Protein AF-A0A2I3HTT7-F1 (afdb_monomer_lite)

Organism: Nomascus leucogenys (NCBI:txid61853)

pLDDT: mean 86.87, std 15.3, range [37.66, 98.56]

Structure (mmCIF, N/CA/C/O backbone):
data_AF-A0A2I3HTT7-F1
#
_entry.id   AF-A0A2I3HTT7-F1
#
loop_
_atom_site.group_PDB
_atom_site.id
_atom_site.type_symbol
_atom_site.label_atom_id
_atom_site.label_alt_id
_atom_site.label_comp_id
_atom_site.label_asym_id
_atom_site.label_entity_id
_atom_site.label_seq_id
_atom_site.pdbx_PDB_ins_code
_atom_site.Cartn_x
_atom_site.Cartn_y
_atom_site.Cartn_z
_atom_site.occupancy
_atom_site.B_iso_or_equiv
_atom_site.auth_seq_id
_atom_site.auth_comp_id
_atom_site.auth_asym_id
_atom_site.auth_atom_id
_atom_site.pdbx_PDB_model_num
ATOM 1 N N . ALA A 1 1 ? -9.198 15.579 10.412 1.00 39.19 1 ALA A N 1
ATOM 2 C CA . ALA A 1 1 ? -8.870 15.694 8.980 1.00 39.19 1 ALA A CA 1
ATOM 3 C C . ALA A 1 1 ? -7.435 15.219 8.801 1.00 39.19 1 ALA A C 1
ATOM 5 O O . ALA A 1 1 ? -6.529 15.889 9.277 1.00 39.19 1 ALA A O 1
ATOM 6 N N . CYS A 1 2 ? -7.231 14.025 8.244 1.00 39.75 2 CYS A N 1
ATOM 7 C CA . CYS A 1 2 ? -5.893 13.545 7.907 1.00 39.75 2 CYS A CA 1
ATOM 8 C C . CYS A 1 2 ? -5.486 14.212 6.594 1.00 39.75 2 CYS A C 1
ATOM 10 O O . CYS A 1 2 ? -6.035 13.888 5.544 1.00 39.75 2 CYS A O 1
ATOM 12 N N . ALA A 1 3 ? -4.586 15.188 6.672 1.00 41.56 3 ALA A N 1
ATOM 13 C CA . ALA A 1 3 ? -3.911 15.701 5.491 1.00 41.56 3 ALA A CA 1
ATOM 14 C C . ALA A 1 3 ? -3.061 14.566 4.887 1.00 41.56 3 ALA A C 1
ATOM 16 O O . ALA A 1 3 ? -2.396 13.856 5.648 1.00 41.56 3 ALA A O 1
ATOM 17 N N . PRO A 1 4 ? -3.073 14.357 3.560 1.00 52.47 4 PRO A N 1
ATOM 18 C CA . PRO A 1 4 ? -2.140 13.429 2.943 1.00 52.47 4 PRO A CA 1
ATOM 19 C C . PRO A 1 4 ? -0.719 13.984 3.122 1.00 52.47 4 PRO A C 1
ATOM 21 O O . PRO A 1 4 ? -0.528 15.200 3.006 1.00 52.47 4 PRO A O 1
ATOM 24 N N . PRO A 1 5 ? 0.289 13.144 3.416 1.00 54.69 5 PRO A N 1
ATOM 25 C CA . PRO A 1 5 ? 1.662 13.608 3.421 1.00 54.69 5 PRO A CA 1
ATOM 26 C C . PRO A 1 5 ? 2.001 14.100 2.013 1.00 54.69 5 PRO A C 1
ATOM 28 O O . PRO A 1 5 ? 1.880 13.371 1.027 1.00 54.69 5 PRO A O 1
ATOM 31 N N . SER A 1 6 ? 2.357 15.382 1.964 1.00 53.88 6 SER A N 1
ATOM 32 C CA . SER A 1 6 ? 2.845 16.107 0.799 1.00 53.88 6 SER A CA 1
ATOM 33 C C . SER A 1 6 ? 3.855 15.270 0.017 1.00 53.88 6 SER A C 1
ATOM 35 O O . SER A 1 6 ? 4.690 14.582 0.608 1.00 53.88 6 SER A O 1
ATOM 37 N N . ALA A 1 7 ? 3.746 15.329 -1.309 1.00 55.09 7 ALA A N 1
ATOM 38 C CA . ALA A 1 7 ? 4.567 14.619 -2.273 1.00 55.09 7 ALA A CA 1
ATOM 39 C C . ALA A 1 7 ? 6.066 14.760 -1.961 1.00 55.09 7 ALA A C 1
ATOM 41 O O . ALA A 1 7 ? 6.713 15.730 -2.344 1.00 55.09 7 ALA A O 1
ATOM 42 N N . ALA A 1 8 ? 6.634 13.755 -1.296 1.00 51.03 8 ALA A N 1
ATOM 43 C CA . ALA A 1 8 ? 8.069 13.536 -1.285 1.00 51.03 8 ALA A CA 1
ATOM 44 C C . ALA A 1 8 ? 8.449 12.874 -2.615 1.00 51.03 8 ALA A C 1
ATOM 46 O O . ALA A 1 8 ? 8.718 11.675 -2.679 1.00 51.03 8 ALA A O 1
ATOM 47 N N . SER A 1 9 ? 8.402 13.654 -3.693 1.00 58.44 9 SER A N 1
ATOM 48 C CA . SER A 1 9 ? 9.232 13.379 -4.859 1.00 58.44 9 SER A CA 1
ATOM 49 C C . SER A 1 9 ? 10.659 13.642 -4.394 1.00 58.44 9 SER A C 1
ATOM 51 O O . SER A 1 9 ? 11.018 14.789 -4.123 1.00 58.44 9 SER A O 1
ATOM 53 N N . GLY A 1 10 ? 11.433 12.580 -4.168 1.00 59.03 10 GLY A N 1
ATOM 54 C CA . GLY A 1 10 ? 12.839 12.715 -3.795 1.00 59.03 10 GLY A CA 1
ATOM 55 C C . GLY A 1 10 ? 13.585 13.586 -4.816 1.00 59.03 10 GLY A C 1
ATOM 56 O O . GLY A 1 10 ? 13.163 13.658 -5.975 1.00 59.03 10 GLY A O 1
ATOM 57 N N . PRO A 1 11 ? 14.664 14.279 -4.412 1.00 61.94 11 PRO A N 1
ATOM 58 C CA . PRO A 1 11 ? 15.472 15.045 -5.351 1.00 61.94 11 PRO A CA 1
ATOM 59 C C . PRO A 1 11 ? 15.922 14.137 -6.500 1.00 61.94 11 PRO A C 1
ATOM 61 O O . PRO A 1 11 ? 16.314 12.990 -6.269 1.00 61.94 11 PRO A O 1
ATOM 64 N N . LEU A 1 12 ? 15.833 14.651 -7.731 1.00 60.91 12 LEU A N 1
ATOM 65 C CA . LEU A 1 12 ? 16.323 13.950 -8.915 1.00 60.91 12 LEU A CA 1
ATOM 66 C C . LEU A 1 12 ? 17.780 13.530 -8.662 1.00 60.91 12 LEU A C 1
ATOM 68 O O . LEU A 1 12 ? 18.578 14.379 -8.247 1.00 60.91 12 LEU A O 1
ATOM 72 N N . PRO A 1 13 ? 18.139 12.251 -8.870 1.00 70.31 13 PRO A N 1
ATOM 73 C CA . PRO A 1 13 ? 19.521 11.828 -8.751 1.00 70.31 13 PRO A CA 1
ATOM 74 C C . PRO A 1 13 ? 20.377 12.649 -9.717 1.00 70.31 13 PRO A C 1
ATOM 76 O O . PRO A 1 13 ? 19.972 12.948 -10.840 1.00 70.31 13 PRO A O 1
ATOM 79 N N . PHE A 1 14 ? 21.558 13.050 -9.254 1.00 79.94 14 PHE A N 1
ATOM 80 C CA . PHE A 1 14 ? 22.507 13.806 -10.061 1.00 79.94 14 PHE A CA 1
ATOM 81 C C . PHE A 1 14 ? 22.873 13.006 -11.322 1.00 79.94 14 PHE A C 1
ATOM 83 O O . PHE A 1 14 ? 23.383 11.889 -11.218 1.00 79.94 14 PHE A O 1
ATOM 90 N N . PHE A 1 15 ? 22.604 13.575 -12.500 1.00 90.00 15 PHE A N 1
ATOM 91 C CA . PHE A 1 15 ? 22.903 12.963 -13.794 1.00 90.00 15 PHE A CA 1
ATOM 92 C C . PHE A 1 15 ? 24.091 13.653 -14.460 1.00 90.00 15 PHE A C 1
ATOM 94 O O . PHE A 1 15 ? 24.132 14.879 -14.579 1.00 90.00 15 PHE A O 1
ATOM 101 N N . GLN A 1 16 ? 25.030 12.848 -14.949 1.00 93.56 16 GLN A N 1
ATOM 102 C CA . GLN A 1 16 ? 26.173 13.308 -15.720 1.00 93.56 16 GLN A CA 1
ATOM 103 C C . GLN A 1 16 ? 26.503 12.279 -16.799 1.00 93.56 16 GLN A C 1
ATOM 105 O O . GLN A 1 16 ? 26.595 11.086 -16.510 1.00 93.56 16 GLN A O 1
ATOM 110 N N . PHE A 1 17 ? 26.717 12.755 -18.027 1.00 94.44 17 PHE A N 1
ATOM 111 C CA . PHE A 1 17 ? 27.116 11.902 -19.142 1.00 94.44 17 PHE A CA 1
ATOM 112 C C . PHE A 1 17 ? 28.472 11.242 -18.883 1.00 94.44 17 PHE A C 1
ATOM 114 O O . PHE A 1 17 ? 29.439 11.904 -18.489 1.00 94.44 17 PHE A O 1
ATOM 121 N N . ARG A 1 18 ? 28.555 9.938 -19.148 1.00 92.38 18 ARG A N 1
ATOM 122 C CA . ARG A 1 18 ? 29.792 9.161 -19.006 1.00 92.38 18 ARG A CA 1
ATOM 123 C C . ARG A 1 18 ? 30.766 9.413 -20.168 1.00 92.38 18 ARG A C 1
ATOM 125 O O . ARG A 1 18 ? 30.336 9.652 -21.297 1.00 92.38 18 ARG A O 1
ATOM 132 N N . PRO A 1 19 ? 32.088 9.320 -19.956 1.00 90.56 19 PRO A N 1
ATOM 133 C CA . PRO A 1 19 ? 33.033 9.315 -21.069 1.00 90.56 19 PRO A CA 1
ATOM 134 C C . PRO A 1 19 ? 32.834 8.074 -21.956 1.00 90.56 19 PRO A C 1
ATOM 136 O O . PRO A 1 19 ? 32.536 6.989 -21.460 1.00 90.56 19 PRO A O 1
ATOM 139 N N . ARG A 1 20 ? 33.010 8.239 -23.272 1.00 92.25 20 ARG A N 1
ATOM 140 C CA . ARG A 1 20 ? 32.926 7.164 -24.273 1.00 92.25 20 ARG A CA 1
ATOM 141 C C . ARG A 1 20 ? 34.307 6.549 -24.475 1.00 92.25 20 ARG A C 1
ATOM 143 O O . ARG A 1 20 ? 35.204 7.216 -24.989 1.00 92.25 20 ARG A O 1
ATOM 150 N N . LEU A 1 21 ? 34.502 5.321 -23.996 1.00 86.00 21 LEU A N 1
ATOM 151 C CA . LEU A 1 21 ? 35.813 4.653 -23.976 1.00 86.00 21 LEU A CA 1
ATOM 152 C C . LEU A 1 21 ? 35.822 3.313 -24.717 1.00 86.00 21 LEU A C 1
ATOM 154 O O . LEU A 1 21 ? 36.894 2.805 -25.031 1.00 86.00 21 LEU A O 1
ATOM 158 N N . GLU A 1 22 ? 34.651 2.738 -24.981 1.00 86.88 22 GLU A N 1
ATOM 159 C CA . GLU A 1 22 ? 34.526 1.403 -25.563 1.00 86.88 22 GLU A CA 1
ATOM 160 C C . GLU A 1 22 ? 34.743 1.457 -27.079 1.00 86.88 22 GLU A C 1
ATOM 162 O O . GLU A 1 22 ? 34.211 2.336 -27.751 1.00 86.88 22 GLU A O 1
ATOM 167 N N . SER A 1 23 ? 35.529 0.539 -27.641 1.00 84.00 23 SER A N 1
ATOM 168 C CA . SER A 1 23 ? 35.721 0.471 -29.094 1.00 84.00 23 SER A CA 1
ATOM 169 C C . SER A 1 23 ? 34.505 -0.139 -29.785 1.00 84.00 23 SER A C 1
ATOM 171 O O . SER A 1 23 ? 33.782 -0.951 -29.206 1.00 84.00 23 SER A O 1
ATOM 173 N N . VAL A 1 24 ? 34.310 0.198 -31.055 1.00 86.31 24 VAL A N 1
ATOM 174 C CA . VAL A 1 24 ? 33.175 -0.299 -31.834 1.00 86.31 24 VAL A CA 1
ATOM 175 C C . VAL A 1 24 ? 33.429 -1.728 -32.325 1.00 86.31 24 VAL A C 1
ATOM 177 O O . VAL A 1 24 ? 34.402 -1.990 -33.031 1.00 86.31 24 VAL A O 1
ATOM 180 N N . ASP A 1 25 ? 32.521 -2.659 -32.019 1.00 85.62 25 ASP A N 1
ATOM 181 C CA . ASP A 1 25 ? 32.511 -3.983 -32.655 1.00 85.62 25 ASP A CA 1
ATOM 182 C C . ASP A 1 25 ? 31.791 -3.917 -34.010 1.00 85.62 25 ASP A C 1
ATOM 184 O O . ASP A 1 25 ? 30.588 -4.171 -34.141 1.00 85.62 25 ASP A O 1
ATOM 188 N N . TRP A 1 26 ? 32.555 -3.562 -35.041 1.00 85.38 26 TRP A N 1
ATOM 189 C CA . TRP A 1 26 ? 32.066 -3.435 -36.414 1.00 85.38 26 TRP A CA 1
ATOM 190 C C . TRP A 1 26 ? 31.501 -4.733 -36.991 1.00 85.38 26 TRP A C 1
ATOM 192 O O . TRP A 1 26 ? 30.602 -4.685 -37.830 1.00 85.38 26 TRP A O 1
ATOM 202 N N . ARG A 1 27 ? 32.006 -5.895 -36.561 1.00 87.06 27 ARG A N 1
ATOM 203 C CA . ARG A 1 27 ? 31.523 -7.195 -37.042 1.00 87.06 27 ARG A CA 1
ATOM 204 C C . ARG A 1 27 ? 30.143 -7.495 -36.474 1.00 87.06 27 ARG A C 1
ATOM 206 O O . ARG A 1 27 ? 29.280 -7.995 -37.189 1.00 87.06 27 ARG A O 1
ATOM 213 N N . ARG A 1 28 ? 29.941 -7.207 -35.190 1.00 89.38 28 ARG A N 1
ATOM 214 C CA . ARG A 1 28 ? 28.642 -7.389 -34.547 1.00 89.38 28 ARG A CA 1
ATOM 215 C C . ARG A 1 28 ? 27.611 -6.413 -35.099 1.00 89.38 28 ARG A C 1
ATOM 217 O O . ARG A 1 28 ? 26.504 -6.838 -35.400 1.00 89.38 28 ARG A O 1
ATOM 224 N N . LEU A 1 29 ? 27.978 -5.143 -35.283 1.00 88.81 29 LEU A N 1
ATOM 225 C CA . LEU A 1 29 ? 27.072 -4.145 -35.858 1.00 88.81 29 LEU A CA 1
ATOM 226 C C . LEU A 1 29 ? 26.692 -4.460 -37.308 1.00 88.81 29 LEU A C 1
ATOM 228 O O . LEU A 1 29 ? 25.529 -4.310 -37.666 1.00 88.81 29 LEU A O 1
ATOM 232 N N . SER A 1 30 ? 27.633 -4.928 -38.134 1.00 88.75 30 SER A N 1
ATOM 233 C CA . SER A 1 30 ? 27.346 -5.254 -39.539 1.00 88.75 30 SER A CA 1
ATOM 234 C C . SER A 1 30 ? 26.470 -6.494 -39.721 1.00 88.75 30 SER A C 1
ATOM 236 O O . SER A 1 30 ? 25.829 -6.636 -40.758 1.00 88.75 30 SER A O 1
ATOM 238 N N . ALA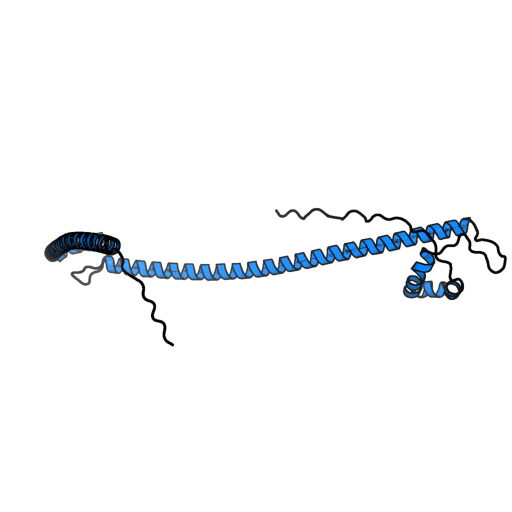 A 1 31 ? 26.415 -7.381 -38.724 1.00 93.25 31 ALA A N 1
ATOM 239 C CA . ALA A 1 31 ? 25.540 -8.550 -38.735 1.00 93.25 31 ALA A CA 1
ATOM 240 C C . ALA A 1 31 ? 24.066 -8.215 -38.436 1.00 93.25 31 ALA A C 1
ATOM 242 O O . ALA A 1 31 ? 23.202 -9.074 -38.614 1.00 93.25 31 ALA A O 1
ATOM 243 N N . ILE A 1 32 ? 23.771 -6.999 -37.964 1.00 94.25 32 ILE A N 1
ATOM 244 C CA . ILE A 1 32 ? 22.413 -6.576 -37.614 1.00 94.25 32 ILE A CA 1
ATOM 245 C C . ILE A 1 32 ? 21.684 -6.114 -38.878 1.00 94.25 32 ILE A C 1
ATOM 247 O O . ILE A 1 32 ? 22.050 -5.119 -39.500 1.00 94.25 32 ILE A O 1
ATOM 251 N N . ASP A 1 33 ? 20.605 -6.813 -39.216 1.00 95.12 33 ASP A N 1
ATOM 252 C CA . ASP A 1 33 ? 19.666 -6.406 -40.261 1.00 95.12 33 ASP A CA 1
ATOM 253 C C . ASP A 1 33 ? 18.658 -5.395 -39.688 1.00 95.12 33 ASP A C 1
ATOM 255 O O . ASP A 1 33 ? 17.722 -5.756 -38.970 1.00 95.12 33 ASP A O 1
ATOM 259 N N . VAL A 1 34 ? 18.875 -4.110 -39.979 1.00 95.50 34 VAL A N 1
ATOM 260 C CA . VAL A 1 34 ? 18.077 -3.001 -39.431 1.00 95.50 34 VAL A CA 1
ATOM 261 C C . VAL A 1 34 ? 16.638 -3.013 -39.957 1.00 95.50 34 VAL A C 1
ATOM 263 O O . VAL A 1 34 ? 15.718 -2.705 -39.198 1.00 95.50 34 VAL A O 1
ATOM 266 N N . ASP A 1 35 ? 16.420 -3.413 -41.212 1.00 97.00 35 ASP A N 1
ATOM 267 C CA . ASP A 1 35 ? 15.082 -3.480 -41.809 1.00 97.00 35 ASP A CA 1
ATOM 268 C C . ASP A 1 35 ? 14.257 -4.585 -41.152 1.00 97.00 35 ASP A C 1
ATOM 270 O O . ASP A 1 35 ? 13.084 -4.390 -40.818 1.00 97.00 35 ASP A O 1
ATOM 274 N N . LYS A 1 36 ? 14.889 -5.730 -40.876 1.00 96.44 36 LYS A N 1
ATOM 275 C CA . LYS A 1 36 ? 14.263 -6.807 -40.109 1.00 96.44 36 LYS A CA 1
ATOM 276 C C . LYS A 1 36 ? 13.956 -6.379 -38.675 1.00 96.44 36 LYS A C 1
ATOM 278 O O . LYS A 1 36 ? 12.856 -6.656 -38.198 1.00 96.44 36 LYS A O 1
ATOM 283 N N . VAL A 1 37 ? 14.885 -5.700 -37.994 1.00 96.81 37 VAL A N 1
ATOM 284 C CA . VAL A 1 37 ? 14.663 -5.195 -36.625 1.00 96.81 37 VAL A CA 1
ATOM 285 C C . VAL A 1 37 ? 13.481 -4.227 -36.589 1.00 96.81 37 VAL A C 1
ATOM 287 O O . VAL A 1 37 ? 12.624 -4.349 -35.714 1.00 96.81 37 VAL A O 1
ATOM 290 N N . ALA A 1 38 ? 13.392 -3.309 -37.553 1.00 96.25 38 ALA A N 1
ATOM 291 C CA . ALA A 1 38 ? 12.287 -2.362 -37.654 1.00 96.25 38 ALA A CA 1
ATOM 292 C C . ALA A 1 38 ? 10.957 -3.056 -37.990 1.00 96.25 38 ALA A C 1
ATOM 294 O O . ALA A 1 38 ? 9.950 -2.807 -37.329 1.00 96.25 38 ALA A O 1
ATOM 295 N N . GLY A 1 39 ? 10.950 -3.953 -38.981 1.00 97.06 39 GLY A N 1
ATOM 296 C CA . GLY A 1 39 ? 9.746 -4.655 -39.430 1.00 97.06 39 GLY A CA 1
ATOM 297 C C . GLY A 1 39 ? 9.175 -5.626 -38.393 1.00 97.06 39 GLY A C 1
ATOM 298 O O . GLY A 1 39 ? 7.959 -5.776 -38.300 1.00 97.06 39 GLY A O 1
ATOM 299 N N . ALA A 1 40 ? 10.038 -6.260 -37.595 1.00 96.19 40 ALA A N 1
ATOM 300 C CA . ALA A 1 40 ? 9.641 -7.183 -36.532 1.00 96.19 40 ALA A CA 1
ATOM 301 C C . ALA A 1 40 ? 9.494 -6.517 -35.154 1.00 96.19 40 ALA A C 1
ATOM 303 O O . ALA A 1 40 ? 9.041 -7.175 -34.219 1.00 96.19 40 ALA A O 1
ATOM 304 N N . VAL A 1 41 ? 9.880 -5.242 -35.016 1.00 95.50 41 VAL A N 1
ATOM 305 C CA . VAL A 1 41 ? 9.996 -4.544 -33.723 1.00 95.50 41 VAL A CA 1
ATOM 306 C C . VAL A 1 41 ? 10.819 -5.383 -32.737 1.00 95.50 41 VAL A C 1
ATOM 308 O O . VAL A 1 41 ? 10.402 -5.674 -31.616 1.00 95.50 41 VAL A O 1
ATOM 311 N N . ASP A 1 42 ? 11.992 -5.833 -33.184 1.00 95.88 42 ASP A N 1
ATOM 312 C CA . ASP A 1 42 ? 12.857 -6.721 -32.406 1.00 95.88 42 ASP A CA 1
ATOM 313 C C . ASP A 1 42 ? 13.591 -5.948 -31.301 1.00 95.88 42 ASP A C 1
ATOM 315 O O . ASP A 1 42 ? 14.744 -5.524 -31.426 1.00 95.88 42 ASP A O 1
ATOM 319 N N . VAL A 1 43 ? 12.878 -5.748 -30.194 1.00 95.44 43 VAL A N 1
ATOM 320 C CA . VAL A 1 43 ? 13.381 -5.042 -29.014 1.00 95.44 43 VAL A CA 1
ATOM 321 C C . VAL A 1 43 ? 14.554 -5.783 -28.373 1.00 95.44 43 VAL A C 1
ATOM 323 O O . VAL A 1 43 ? 15.418 -5.128 -27.797 1.00 95.44 43 VAL A O 1
ATOM 326 N N . LEU A 1 44 ? 14.630 -7.112 -28.493 1.00 96.56 44 LEU A N 1
ATOM 327 C CA . LEU A 1 44 ? 15.724 -7.891 -27.907 1.00 96.56 44 LEU A CA 1
ATOM 328 C C . LEU A 1 44 ? 17.047 -7.548 -28.588 1.00 96.56 44 LEU A C 1
ATOM 330 O O . LEU A 1 44 ? 17.999 -7.170 -27.905 1.00 96.56 44 LEU A O 1
ATOM 334 N N . THR A 1 45 ? 17.079 -7.551 -29.924 1.00 95.69 45 THR A N 1
ATOM 335 C CA . THR A 1 45 ? 18.268 -7.126 -30.677 1.00 95.69 45 THR A CA 1
ATOM 336 C C . THR A 1 45 ? 18.668 -5.688 -30.323 1.00 95.69 45 THR A C 1
ATOM 338 O O . THR A 1 45 ? 19.856 -5.396 -30.167 1.00 95.69 45 THR A O 1
ATOM 341 N N . LEU A 1 46 ? 17.708 -4.775 -30.130 1.00 94.38 46 LEU A N 1
ATOM 342 C CA . LEU A 1 46 ? 18.012 -3.410 -29.680 1.00 94.38 46 LEU A CA 1
ATOM 343 C C . LEU A 1 46 ? 18.611 -3.386 -28.265 1.00 94.38 46 LEU A C 1
ATOM 345 O O . LEU A 1 46 ? 19.635 -2.740 -28.052 1.00 94.38 46 LEU A O 1
ATOM 349 N N . GLN A 1 47 ? 18.021 -4.108 -27.310 1.00 94.19 47 GLN A N 1
ATOM 350 C CA . GLN A 1 47 ? 18.488 -4.179 -25.921 1.00 94.19 47 GLN A CA 1
ATOM 351 C C . GLN A 1 47 ? 19.885 -4.788 -25.798 1.00 94.19 47 GLN A C 1
ATOM 353 O O . GLN A 1 47 ? 20.706 -4.295 -25.030 1.00 94.19 47 GLN A O 1
ATOM 358 N N . GLU A 1 48 ? 20.191 -5.822 -26.575 1.00 94.38 48 GLU A N 1
ATOM 359 C CA . GLU A 1 48 ? 21.506 -6.460 -26.554 1.00 94.38 48 GLU A CA 1
ATOM 360 C C . GLU A 1 48 ? 22.623 -5.528 -27.042 1.00 94.38 48 GLU A C 1
ATOM 362 O O . GLU A 1 48 ? 23.780 -5.686 -26.642 1.00 94.38 48 GLU A O 1
ATOM 367 N N . ASN A 1 49 ? 22.297 -4.568 -27.914 1.00 93.75 49 ASN A N 1
ATOM 368 C CA . ASN A 1 49 ? 23.266 -3.671 -28.543 1.00 93.75 49 ASN A CA 1
ATOM 369 C C . ASN A 1 49 ? 23.252 -2.243 -27.974 1.00 93.75 49 ASN A C 1
ATOM 371 O O . ASN A 1 49 ? 24.198 -1.492 -28.219 1.00 93.75 49 ASN A O 1
ATOM 375 N N . ILE A 1 50 ? 22.232 -1.864 -27.193 1.00 93.94 50 ILE A N 1
ATOM 376 C CA . ILE A 1 50 ? 22.035 -0.485 -26.721 1.00 93.94 50 ILE A CA 1
ATOM 377 C C . ILE A 1 50 ? 23.235 0.051 -25.941 1.00 93.94 50 ILE A C 1
ATOM 379 O O . ILE A 1 50 ? 23.634 1.192 -26.159 1.00 93.94 50 ILE A O 1
ATOM 383 N N . MET A 1 51 ? 23.857 -0.769 -25.090 1.00 92.44 51 MET A N 1
ATOM 384 C CA . MET A 1 51 ? 25.030 -0.372 -24.308 1.00 92.44 51 MET A CA 1
ATOM 385 C C . MET A 1 51 ? 26.218 -0.053 -25.216 1.00 92.44 51 MET A C 1
ATOM 387 O O . MET A 1 51 ? 26.769 1.043 -25.146 1.00 92.44 51 MET A O 1
ATOM 391 N N . ASN A 1 52 ? 26.526 -0.963 -26.141 1.00 91.00 52 ASN A N 1
ATOM 392 C CA . ASN A 1 52 ? 27.650 -0.813 -27.063 1.00 91.00 52 ASN A CA 1
ATOM 393 C C . ASN A 1 52 ? 27.467 0.405 -27.978 1.00 91.00 52 ASN A C 1
ATOM 395 O O . ASN A 1 52 ? 28.424 1.110 -28.259 1.00 91.00 52 ASN A O 1
ATOM 399 N N . ILE A 1 53 ? 26.241 0.686 -28.432 1.00 92.31 53 ILE A N 1
ATOM 400 C CA . ILE A 1 53 ? 25.956 1.856 -29.279 1.00 92.31 53 ILE A CA 1
ATOM 401 C C . ILE A 1 53 ? 26.039 3.151 -28.463 1.00 92.31 53 ILE A C 1
ATOM 403 O O . ILE A 1 53 ? 26.598 4.147 -28.922 1.00 92.31 53 ILE A O 1
ATOM 407 N N . THR A 1 54 ? 25.491 3.145 -27.247 1.00 94.88 54 THR A N 1
ATOM 408 C CA . THR A 1 54 ? 25.406 4.339 -26.397 1.00 94.88 54 THR A CA 1
ATOM 409 C C . THR A 1 54 ? 26.776 4.780 -25.907 1.00 94.88 54 THR A C 1
ATOM 411 O O . THR A 1 54 ? 27.018 5.985 -25.856 1.00 94.88 54 THR A O 1
ATOM 414 N N . PHE A 1 55 ? 27.660 3.837 -25.559 1.00 94.25 55 PHE A N 1
ATOM 415 C CA . PHE A 1 55 ? 28.925 4.109 -24.869 1.00 94.25 55 PHE A CA 1
ATOM 416 C C . PHE A 1 55 ? 30.192 3.941 -25.728 1.00 94.25 55 PHE A C 1
ATOM 418 O O . PHE A 1 55 ? 31.296 4.183 -25.224 1.00 94.25 55 PHE A O 1
ATOM 425 N N . CYS A 1 56 ? 30.060 3.620 -27.021 1.00 92.88 56 CYS A N 1
ATOM 426 C CA . CYS A 1 56 ? 31.217 3.503 -27.906 1.00 92.88 56 CYS A CA 1
ATOM 427 C C . CYS A 1 56 ? 31.873 4.843 -28.263 1.00 92.88 56 CYS A C 1
ATOM 429 O O . CYS A 1 56 ? 31.230 5.892 -28.364 1.00 92.88 56 CYS A O 1
ATOM 431 N N . LYS A 1 57 ? 33.183 4.767 -28.492 1.00 92.19 57 LYS A N 1
ATOM 432 C CA . LYS A 1 57 ? 34.065 5.824 -28.969 1.00 92.19 57 LYS A CA 1
ATOM 433 C C . LYS A 1 57 ? 34.144 5.766 -30.496 1.00 92.19 57 LYS A C 1
ATOM 435 O O . LYS A 1 57 ? 34.463 4.723 -31.054 1.00 92.19 57 LYS A O 1
ATOM 440 N N . LEU A 1 58 ? 33.862 6.881 -31.166 1.00 88.56 58 LEU A N 1
ATOM 441 C CA . LEU A 1 58 ? 33.793 6.969 -32.637 1.00 88.56 58 LEU A CA 1
ATOM 442 C C . LEU A 1 58 ? 34.783 7.973 -33.232 1.00 88.56 58 LEU A C 1
ATOM 444 O O . LEU A 1 58 ? 34.953 8.041 -34.444 1.00 88.56 58 LEU A O 1
ATOM 448 N N . GLU A 1 59 ? 35.427 8.773 -32.389 1.00 86.12 59 GLU A N 1
ATOM 449 C CA . GLU A 1 59 ? 36.281 9.893 -32.783 1.00 86.12 59 GLU A CA 1
ATOM 450 C C . GLU A 1 59 ? 37.562 9.446 -33.484 1.00 86.12 59 GLU A C 1
ATOM 452 O O . GLU A 1 59 ? 38.068 10.161 -34.347 1.00 86.12 59 GLU A O 1
ATOM 457 N N . ASP A 1 60 ? 38.065 8.270 -33.111 1.00 86.56 60 ASP A N 1
ATOM 458 C CA . ASP A 1 60 ? 39.323 7.718 -33.616 1.00 86.56 60 ASP A CA 1
ATOM 459 C C . ASP A 1 60 ? 39.097 6.609 -34.658 1.00 86.56 60 ASP A C 1
ATOM 461 O O . ASP A 1 60 ? 40.057 6.080 -35.224 1.00 86.56 60 ASP A O 1
ATOM 465 N N . GLU A 1 61 ? 37.836 6.255 -34.923 1.00 86.06 61 GLU A N 1
ATOM 466 C CA . GLU A 1 61 ? 37.475 5.180 -35.841 1.00 86.06 61 GLU A CA 1
ATOM 467 C C . GLU A 1 61 ? 37.671 5.616 -37.299 1.00 86.06 61 GLU A C 1
ATOM 469 O O . GLU A 1 61 ? 37.300 6.719 -37.717 1.00 86.06 61 GLU A O 1
ATOM 474 N N . LYS A 1 62 ? 38.260 4.721 -38.096 1.00 84.94 62 LYS A N 1
ATOM 475 C CA . LYS A 1 62 ? 38.561 4.958 -39.511 1.00 84.94 62 LYS A CA 1
ATOM 476 C C . LYS A 1 62 ? 37.865 3.933 -40.381 1.00 84.94 62 LYS A C 1
ATOM 478 O O . LYS A 1 62 ? 37.797 2.754 -40.043 1.00 84.94 62 LYS A O 1
ATOM 483 N N . CYS A 1 63 ? 37.412 4.378 -41.547 1.00 79.25 63 CYS A N 1
ATOM 484 C CA . CYS A 1 63 ? 36.851 3.493 -42.553 1.00 79.25 63 CYS A CA 1
ATOM 485 C C . CYS A 1 63 ? 37.891 2.431 -42.964 1.00 79.25 63 CYS A C 1
ATOM 487 O O . CYS A 1 63 ? 38.964 2.801 -43.455 1.00 79.25 63 CYS A O 1
ATOM 489 N N . PRO A 1 64 ? 37.580 1.124 -42.861 1.00 77.75 64 PRO A N 1
ATOM 490 C CA . PRO A 1 64 ? 38.509 0.062 -43.248 1.00 77.75 64 PRO A CA 1
ATOM 491 C C . PRO A 1 64 ? 38.938 0.109 -44.722 1.00 77.75 64 PRO A C 1
ATOM 493 O O . PRO A 1 64 ? 39.989 -0.421 -45.070 1.00 77.75 64 PRO A O 1
ATOM 496 N N . HIS A 1 65 ? 38.137 0.725 -45.600 1.00 79.75 65 HIS A N 1
ATOM 497 C CA . HIS A 1 65 ? 38.366 0.728 -47.049 1.00 79.75 65 HIS A CA 1
ATOM 498 C C . HIS A 1 65 ? 39.138 1.949 -47.555 1.00 79.75 65 HIS A C 1
ATOM 500 O O . HIS A 1 65 ? 39.956 1.813 -48.459 1.00 79.75 65 HIS A O 1
ATOM 506 N N . CYS A 1 66 ? 38.909 3.134 -46.983 1.00 85.31 66 CYS A N 1
ATOM 507 C CA . CYS A 1 66 ? 39.553 4.373 -47.438 1.00 85.31 66 CYS A CA 1
ATOM 508 C C . CYS A 1 66 ? 40.390 5.078 -46.363 1.00 85.31 66 CYS A C 1
ATOM 510 O O . CYS A 1 66 ? 40.930 6.148 -46.632 1.00 85.31 66 CYS A O 1
ATOM 512 N N . GLN A 1 67 ? 40.483 4.521 -45.149 1.00 85.81 67 GLN A N 1
ATOM 513 C CA . GLN A 1 67 ? 41.230 5.073 -44.005 1.00 85.81 67 GLN A CA 1
ATOM 514 C C . GLN A 1 67 ? 40.818 6.496 -43.589 1.00 85.81 67 GLN A C 1
ATOM 516 O O . GLN A 1 67 ? 41.482 7.134 -42.770 1.00 85.81 67 GLN A O 1
ATOM 521 N N . SER A 1 68 ? 39.706 6.993 -44.132 1.00 87.06 68 SER A N 1
ATOM 522 C CA . SER A 1 68 ? 39.134 8.288 -43.781 1.00 87.06 68 SER A CA 1
ATOM 523 C C . SER A 1 68 ? 38.377 8.177 -42.462 1.00 87.06 68 SER A C 1
ATOM 525 O O . SER A 1 68 ? 37.760 7.146 -42.184 1.00 87.06 68 SER A O 1
ATOM 527 N N . GLY A 1 69 ? 38.437 9.232 -41.652 1.00 86.31 69 GLY A N 1
ATOM 528 C CA . GLY A 1 69 ? 37.623 9.335 -40.443 1.00 86.31 69 GLY A CA 1
ATOM 529 C C . GLY A 1 69 ? 36.138 9.495 -40.770 1.00 86.31 69 GLY A C 1
ATOM 530 O O . GLY A 1 69 ? 35.762 9.771 -41.913 1.00 86.31 69 GLY A O 1
ATOM 531 N N . VAL A 1 70 ? 35.296 9.336 -39.753 1.00 86.88 70 VAL A N 1
ATOM 532 C CA . VAL A 1 70 ? 33.858 9.611 -39.855 1.00 86.88 70 VAL A CA 1
ATOM 533 C C . VAL A 1 70 ? 33.638 11.093 -40.177 1.00 86.88 70 VAL A C 1
ATOM 535 O O . VAL A 1 70 ? 34.322 11.962 -39.632 1.00 86.88 70 VAL A O 1
ATOM 538 N N . ASP A 1 71 ? 32.674 11.390 -41.052 1.00 90.75 71 ASP A N 1
ATOM 539 C CA . ASP A 1 71 ? 32.291 12.769 -41.361 1.00 90.75 71 ASP A CA 1
ATOM 540 C C . ASP A 1 71 ? 31.975 13.560 -40.068 1.00 90.75 71 ASP A C 1
ATOM 542 O O . ASP A 1 71 ? 31.213 13.072 -39.224 1.00 90.75 71 ASP A O 1
ATOM 546 N N . PRO A 1 72 ? 32.516 14.781 -39.882 1.00 92.56 72 PRO A N 1
ATOM 547 C CA . PRO A 1 72 ? 32.334 15.535 -38.643 1.00 92.56 72 PRO A CA 1
ATOM 548 C C . PRO A 1 72 ? 30.877 15.867 -38.288 1.00 92.56 72 PRO A C 1
ATOM 550 O O . PRO A 1 72 ? 30.566 16.026 -37.104 1.00 92.56 72 PRO A O 1
ATOM 553 N N . VAL A 1 73 ? 29.981 16.014 -39.270 1.00 94.81 73 VAL A N 1
ATOM 554 C CA . VAL A 1 73 ? 28.554 16.285 -39.028 1.00 94.81 73 VAL A CA 1
ATOM 555 C C . VAL A 1 73 ? 27.846 15.002 -38.601 1.00 94.81 73 VAL A C 1
ATOM 557 O O . VAL A 1 73 ? 27.113 15.023 -37.610 1.00 94.81 73 VAL A O 1
ATOM 560 N N . LEU A 1 74 ? 28.118 13.878 -39.270 1.00 92.00 74 LEU A N 1
ATOM 561 C CA . LEU A 1 74 ? 27.605 12.566 -38.860 1.00 92.00 74 LEU A CA 1
ATOM 562 C C . LEU A 1 74 ? 28.097 12.173 -37.463 1.00 92.00 74 LEU A C 1
ATOM 564 O O . LEU A 1 74 ? 27.308 11.706 -36.646 1.00 92.00 74 LEU A O 1
ATOM 568 N N . LEU A 1 75 ? 29.364 12.442 -37.137 1.00 92.88 75 LEU A N 1
ATOM 569 C CA . LEU A 1 75 ? 29.913 12.194 -35.803 1.00 92.88 75 LEU A CA 1
ATOM 570 C C . LEU A 1 75 ? 29.172 12.999 -34.724 1.00 92.88 75 LEU A C 1
ATOM 572 O O . LEU A 1 75 ? 28.858 12.468 -33.659 1.00 92.88 75 LEU A O 1
ATOM 576 N N . LYS A 1 76 ? 28.847 14.272 -34.993 1.00 95.12 76 LYS A N 1
ATOM 577 C CA . LYS A 1 76 ? 28.030 15.091 -34.080 1.00 95.12 76 LYS A CA 1
ATOM 578 C C . LYS A 1 76 ? 26.620 14.527 -33.919 1.00 95.12 76 LYS A C 1
ATOM 580 O O . LYS A 1 76 ? 26.130 14.479 -32.794 1.00 95.12 76 LYS A O 1
ATOM 585 N N . LEU A 1 77 ? 25.987 14.096 -35.010 1.00 96.62 77 LEU A N 1
ATOM 586 C CA . LEU A 1 77 ? 24.657 13.486 -34.975 1.00 96.62 77 LEU A CA 1
ATOM 587 C C . LEU A 1 77 ? 24.652 12.216 -34.116 1.00 96.62 77 LEU A C 1
ATOM 589 O O . LEU A 1 77 ? 23.795 12.074 -33.246 1.00 96.62 77 LEU A O 1
ATOM 593 N N . ILE A 1 78 ? 25.635 11.332 -34.307 1.00 94.00 78 ILE A N 1
ATOM 594 C CA . ILE A 1 78 ? 25.742 10.091 -33.533 1.00 94.00 78 ILE A CA 1
ATOM 595 C C . ILE A 1 78 ? 26.023 10.394 -32.059 1.00 94.00 78 ILE A C 1
ATOM 597 O O . ILE A 1 78 ? 25.364 9.830 -31.193 1.00 94.00 78 ILE A O 1
ATOM 601 N N . ARG A 1 79 ? 26.922 11.337 -31.748 1.00 94.81 79 ARG A N 1
ATOM 602 C CA . ARG A 1 79 ? 27.168 11.764 -30.359 1.00 94.81 79 ARG A CA 1
ATOM 603 C C . ARG A 1 79 ? 25.913 12.312 -29.680 1.00 94.81 79 ARG A C 1
ATOM 605 O O . ARG A 1 79 ? 25.655 11.995 -28.523 1.00 94.81 79 ARG A O 1
ATOM 612 N N . LEU A 1 80 ? 25.114 13.114 -30.387 1.00 96.12 80 LEU A N 1
ATOM 613 C CA . LEU A 1 80 ? 23.829 13.581 -29.863 1.00 96.12 80 LEU A CA 1
ATOM 614 C C . LEU A 1 80 ? 22.877 12.408 -29.617 1.00 96.12 80 LEU A C 1
ATOM 616 O O . LEU A 1 80 ? 22.289 12.344 -28.543 1.00 96.12 80 LEU A O 1
ATOM 620 N N . ALA A 1 81 ? 22.789 11.452 -30.547 1.00 96.94 81 ALA A N 1
ATOM 621 C CA . ALA A 1 81 ? 21.992 10.243 -30.353 1.00 96.94 81 ALA A CA 1
ATOM 622 C C . ALA A 1 81 ? 22.459 9.439 -29.126 1.00 96.94 81 ALA A C 1
ATOM 624 O O . ALA A 1 81 ? 21.631 9.044 -28.312 1.00 96.94 81 ALA A O 1
ATOM 625 N N . GLN A 1 82 ? 23.769 9.266 -28.927 1.00 96.56 82 GLN A N 1
ATOM 626 C CA . GLN A 1 82 ? 24.341 8.599 -27.752 1.00 96.56 82 GLN A CA 1
ATOM 627 C C . GLN A 1 82 ? 23.972 9.299 -26.439 1.00 96.56 82 GLN A C 1
ATOM 629 O O . GLN A 1 82 ? 23.610 8.631 -25.472 1.00 96.56 82 GLN A O 1
ATOM 634 N N . PHE A 1 83 ? 24.040 10.633 -26.382 1.00 96.38 83 PHE A N 1
ATOM 635 C CA . PHE A 1 83 ? 23.613 11.385 -25.198 1.00 96.38 83 PHE A CA 1
ATOM 636 C C . PHE A 1 83 ? 22.105 11.287 -24.974 1.00 96.38 83 PHE A C 1
ATOM 638 O O . PHE A 1 83 ? 21.661 11.095 -23.843 1.00 96.38 83 PHE A O 1
ATOM 645 N N . THR A 1 84 ? 21.306 11.363 -26.037 1.00 97.12 84 THR A N 1
ATOM 646 C CA . THR A 1 84 ? 19.859 11.169 -25.941 1.00 97.12 84 THR A CA 1
ATOM 647 C C . THR A 1 84 ? 19.528 9.783 -25.392 1.00 97.12 84 THR A C 1
ATOM 649 O O . THR A 1 84 ? 18.740 9.689 -24.456 1.00 97.12 84 THR A O 1
ATOM 652 N N . ILE A 1 85 ? 20.154 8.719 -25.903 1.00 97.00 85 ILE A N 1
ATOM 653 C CA . ILE A 1 85 ? 19.911 7.351 -25.429 1.00 97.00 85 ILE A CA 1
ATOM 654 C C . ILE A 1 85 ? 20.345 7.191 -23.966 1.00 97.00 85 ILE A C 1
ATOM 656 O O . ILE A 1 85 ? 19.575 6.659 -23.172 1.00 97.00 85 ILE A O 1
ATOM 660 N N . GLU A 1 86 ? 21.519 7.697 -23.568 1.00 96.69 86 GLU A N 1
ATOM 661 C CA . GLU A 1 86 ? 21.968 7.637 -22.167 1.00 96.69 86 GLU A CA 1
ATOM 662 C C . GLU A 1 86 ? 20.988 8.342 -21.219 1.00 96.69 86 GLU A C 1
ATOM 664 O O . GLU A 1 86 ? 20.648 7.806 -20.163 1.00 96.69 86 GLU A O 1
ATOM 669 N N . TYR A 1 87 ? 20.491 9.519 -21.605 1.00 96.19 87 TYR A N 1
ATOM 670 C CA . TYR A 1 87 ? 19.502 10.241 -20.810 1.00 96.19 87 TYR A CA 1
ATOM 671 C C . TYR A 1 87 ? 18.161 9.496 -20.734 1.00 96.19 87 TYR A C 1
ATOM 673 O O . TYR A 1 87 ? 17.530 9.471 -19.674 1.00 96.19 87 TYR A O 1
ATOM 681 N N . LEU A 1 88 ? 17.730 8.859 -21.827 1.00 96.44 88 LEU A N 1
ATOM 682 C CA . LEU A 1 88 ? 16.515 8.042 -21.848 1.00 96.44 88 LEU A CA 1
ATOM 683 C C . LEU A 1 88 ? 16.649 6.801 -20.957 1.00 96.44 88 LEU A C 1
ATOM 685 O O . LEU A 1 88 ? 15.723 6.507 -20.204 1.00 96.44 88 LEU A O 1
ATOM 689 N N . LEU A 1 89 ? 17.798 6.120 -20.982 1.00 95.06 89 LEU A N 1
ATOM 690 C CA . LEU A 1 89 ? 18.096 4.993 -20.092 1.00 95.06 89 LEU A CA 1
ATOM 691 C C . LEU A 1 89 ? 18.083 5.421 -18.622 1.00 95.06 89 LEU A C 1
ATOM 693 O O . LEU A 1 89 ? 17.418 4.789 -17.803 1.00 95.06 89 LEU A O 1
ATOM 697 N N . HIS A 1 90 ? 18.743 6.536 -18.294 1.00 93.88 90 HIS A N 1
ATOM 698 C CA . HIS A 1 90 ? 18.710 7.096 -16.943 1.00 93.88 90 HIS A CA 1
ATOM 699 C C . HIS A 1 90 ? 17.283 7.445 -16.498 1.00 93.88 90 HIS A C 1
ATOM 701 O O . HIS A 1 90 ? 16.867 7.106 -15.391 1.00 93.88 90 HIS A O 1
ATOM 707 N N . SER A 1 91 ? 16.512 8.094 -17.373 1.00 94.19 91 SER A N 1
ATOM 708 C CA . SER A 1 91 ? 15.120 8.455 -17.095 1.00 94.19 91 SER A CA 1
ATOM 709 C C . SER A 1 91 ? 14.257 7.215 -16.869 1.00 94.19 91 SER A C 1
ATOM 711 O O . SER A 1 91 ? 13.445 7.198 -15.948 1.00 94.19 91 SER A O 1
ATOM 713 N N . GLN A 1 92 ? 14.449 6.159 -17.663 1.00 95.31 92 GLN A N 1
ATOM 714 C CA . GLN A 1 92 ? 13.752 4.888 -17.492 1.00 95.31 92 GLN A CA 1
ATOM 715 C C . GLN A 1 92 ? 14.073 4.251 -16.136 1.00 95.31 92 GLN A C 1
ATOM 717 O O . GLN A 1 92 ? 13.149 3.870 -15.419 1.00 95.31 92 GLN A O 1
ATOM 722 N N . GLU A 1 93 ? 15.349 4.157 -15.761 1.00 94.25 93 GLU A N 1
ATOM 723 C CA . GLU A 1 93 ? 15.772 3.592 -14.475 1.00 94.25 93 GLU A CA 1
ATOM 724 C C . GLU A 1 93 ? 15.214 4.402 -13.295 1.00 94.25 93 GLU A C 1
ATOM 726 O O . GLU A 1 93 ? 14.650 3.839 -12.350 1.00 94.25 93 GLU A O 1
ATOM 731 N N . PHE A 1 94 ? 15.291 5.732 -13.380 1.00 93.00 94 PHE A N 1
ATOM 732 C CA . PHE A 1 94 ? 14.760 6.637 -12.368 1.00 93.00 94 PHE A CA 1
ATOM 733 C C . PHE A 1 94 ? 13.239 6.505 -12.215 1.00 93.00 94 PHE A C 1
ATOM 735 O O . PHE A 1 94 ? 12.736 6.353 -11.099 1.00 93.00 94 PHE A O 1
ATOM 742 N N . LEU A 1 95 ? 12.493 6.530 -13.322 1.00 95.12 95 LEU A N 1
ATOM 743 C CA . LEU A 1 95 ? 11.038 6.374 -13.306 1.00 95.12 95 LEU A CA 1
ATOM 744 C C . LEU A 1 95 ? 10.628 4.990 -12.796 1.00 95.12 95 LEU A C 1
ATOM 746 O O . LEU A 1 95 ? 9.723 4.901 -11.972 1.00 95.12 95 LEU A O 1
ATOM 750 N N . THR A 1 96 ? 11.321 3.930 -13.212 1.00 96.06 96 THR A N 1
ATOM 751 C CA . THR A 1 96 ? 11.062 2.557 -12.745 1.00 96.06 96 THR A CA 1
ATOM 752 C C . THR A 1 96 ? 11.284 2.435 -11.238 1.00 96.06 96 THR A C 1
ATOM 754 O O . THR A 1 96 ? 10.441 1.895 -10.523 1.00 96.06 96 THR A O 1
ATOM 757 N N . SER A 1 97 ? 12.373 3.011 -10.726 1.00 94.81 97 SER A N 1
ATOM 758 C CA . SER A 1 97 ? 12.682 3.015 -9.290 1.00 94.81 97 SER A CA 1
ATOM 759 C C . SER A 1 97 ? 11.643 3.793 -8.476 1.00 94.81 97 SER A C 1
ATOM 761 O O . SER A 1 97 ? 11.223 3.357 -7.398 1.00 94.81 97 SER A O 1
ATOM 763 N N . GLN A 1 98 ? 11.188 4.939 -8.993 1.00 93.38 98 GLN A N 1
ATOM 764 C CA . GLN A 1 98 ? 10.110 5.703 -8.366 1.00 93.38 98 GLN A CA 1
ATOM 765 C C . GLN A 1 98 ? 8.787 4.938 -8.370 1.00 93.38 98 GLN A C 1
ATOM 767 O O . GLN A 1 98 ? 8.121 4.901 -7.337 1.00 93.38 98 GLN A O 1
ATOM 772 N N . LEU A 1 99 ? 8.416 4.307 -9.490 1.00 96.62 99 LEU A N 1
ATOM 773 C CA . LEU A 1 99 ? 7.204 3.492 -9.587 1.00 96.62 99 LEU A CA 1
ATOM 774 C C . LEU A 1 99 ? 7.217 2.368 -8.554 1.00 96.62 99 LEU A C 1
ATOM 776 O O . LEU A 1 99 ? 6.290 2.288 -7.755 1.00 96.62 99 LEU A O 1
ATOM 780 N N . HIS A 1 100 ? 8.303 1.599 -8.473 1.00 96.44 100 HIS A N 1
ATOM 781 C CA . HIS A 1 100 ? 8.440 0.535 -7.478 1.00 96.44 100 HIS A CA 1
ATOM 782 C C . HIS A 1 100 ? 8.299 1.063 -6.037 1.00 96.44 100 HIS A C 1
ATOM 784 O O . HIS A 1 100 ? 7.631 0.465 -5.196 1.00 96.44 100 HIS A O 1
ATOM 790 N N . THR A 1 101 ? 8.893 2.223 -5.737 1.00 95.25 101 THR A N 1
ATOM 791 C CA . THR A 1 101 ? 8.777 2.858 -4.412 1.00 95.25 101 THR A CA 1
ATOM 792 C C . THR A 1 101 ? 7.332 3.262 -4.095 1.00 95.25 101 THR A C 1
ATOM 794 O O . THR A 1 101 ? 6.858 3.082 -2.970 1.00 95.25 101 THR A O 1
ATOM 797 N N . LEU A 1 102 ? 6.620 3.820 -5.078 1.00 96.12 102 LEU A N 1
ATOM 798 C CA . LEU A 1 102 ? 5.215 4.200 -4.937 1.00 96.12 102 LEU A CA 1
ATOM 799 C C . LEU A 1 102 ? 4.310 2.975 -4.775 1.00 96.12 102 LEU A C 1
ATOM 801 O O . LEU A 1 102 ? 3.428 2.993 -3.916 1.00 96.12 102 LEU A O 1
ATOM 805 N N . GLU A 1 103 ? 4.543 1.923 -5.558 1.00 97.62 103 GLU A N 1
ATOM 806 C CA . GLU A 1 103 ? 3.818 0.653 -5.490 1.00 97.62 103 GLU A CA 1
ATOM 807 C C . GLU A 1 103 ? 3.981 -0.012 -4.123 1.00 97.62 103 GLU A C 1
ATOM 809 O O . GLU A 1 103 ? 2.988 -0.391 -3.501 1.00 97.62 103 GLU A O 1
ATOM 814 N N . GLU A 1 104 ? 5.206 -0.076 -3.598 1.00 97.44 104 GLU A N 1
ATOM 815 C CA . GLU A 1 104 ? 5.460 -0.653 -2.278 1.00 97.44 104 GLU A CA 1
ATOM 816 C C . GLU A 1 104 ? 4.779 0.158 -1.170 1.00 97.44 104 GLU A C 1
ATOM 818 O O . GLU A 1 104 ? 4.120 -0.398 -0.289 1.00 97.44 104 GLU A O 1
ATOM 823 N N . ARG A 1 105 ? 4.842 1.493 -1.242 1.00 96.50 105 ARG A N 1
ATOM 824 C CA . ARG A 1 105 ? 4.151 2.360 -0.279 1.00 96.50 105 ARG A CA 1
ATOM 825 C C . ARG A 1 105 ? 2.634 2.180 -0.329 1.00 96.50 105 ARG A C 1
ATOM 827 O O . ARG A 1 105 ? 1.987 2.157 0.720 1.00 96.50 105 ARG A O 1
ATOM 834 N N . LEU A 1 106 ? 2.065 2.045 -1.527 1.00 97.81 106 LEU A N 1
ATOM 835 C CA . LEU A 1 106 ? 0.643 1.764 -1.708 1.00 97.81 106 LEU A CA 1
ATOM 836 C C . LEU A 1 106 ? 0.273 0.404 -1.103 1.00 97.81 106 LEU A C 1
ATOM 838 O O . LEU A 1 106 ? -0.713 0.309 -0.372 1.00 97.81 106 LEU A O 1
ATOM 842 N N . ARG A 1 107 ? 1.084 -0.630 -1.353 1.00 98.06 107 ARG A N 1
ATOM 843 C CA . ARG A 1 107 ? 0.888 -1.984 -0.820 1.00 98.06 107 ARG A CA 1
ATOM 844 C C . ARG A 1 107 ? 0.886 -2.001 0.709 1.00 98.06 107 ARG A C 1
ATOM 846 O O . ARG A 1 107 ? -0.008 -2.601 1.308 1.00 98.06 107 ARG A O 1
ATOM 853 N N . LEU A 1 108 ? 1.846 -1.321 1.338 1.00 97.81 108 LEU A N 1
ATOM 854 C CA . LEU A 1 108 ? 1.929 -1.201 2.797 1.00 97.81 108 LEU A CA 1
ATOM 855 C C . LEU A 1 108 ? 0.717 -0.455 3.366 1.00 97.81 108 LEU A C 1
ATOM 857 O O . LEU A 1 108 ? 0.037 -0.978 4.246 1.00 97.81 108 LEU A O 1
ATOM 861 N N . SER A 1 109 ? 0.370 0.704 2.797 1.00 96.94 109 SER A N 1
ATOM 862 C CA . SER A 1 109 ? -0.800 1.474 3.236 1.00 96.94 109 SER A CA 1
ATOM 863 C C . SER A 1 109 ? -2.109 0.689 3.097 1.00 96.94 109 SER A C 1
ATOM 865 O O . SER A 1 109 ? -2.985 0.797 3.956 1.00 96.94 109 SER A O 1
ATOM 867 N N . HIS A 1 110 ? -2.247 -0.117 2.042 1.00 98.06 110 HIS A N 1
ATOM 868 C CA . HIS A 1 110 ? -3.394 -0.999 1.859 1.00 98.06 110 HIS A CA 1
ATOM 869 C C . HIS A 1 110 ? -3.453 -2.088 2.943 1.00 98.06 110 HIS A C 1
ATOM 871 O O . HIS A 1 110 ? -4.519 -2.342 3.507 1.00 98.06 110 HIS A O 1
ATOM 877 N N . CYS A 1 111 ? -2.317 -2.712 3.273 1.00 97.81 111 CYS A N 1
ATOM 878 C CA . CYS A 1 111 ? -2.235 -3.707 4.343 1.00 97.81 111 CYS A CA 1
ATOM 879 C C . CYS A 1 111 ? -2.629 -3.115 5.706 1.00 97.81 111 CYS A C 1
ATOM 881 O O . CYS A 1 111 ? -3.449 -3.705 6.416 1.00 97.81 111 CYS A O 1
ATOM 883 N N . ASP A 1 112 ? -2.119 -1.926 6.034 1.00 97.69 112 ASP A N 1
ATOM 884 C CA . ASP A 1 112 ? -2.457 -1.211 7.270 1.00 97.69 112 ASP A CA 1
ATOM 885 C C . ASP A 1 112 ? -3.952 -0.866 7.331 1.00 97.69 112 ASP A C 1
ATOM 887 O O . ASP A 1 112 ? -4.602 -1.027 8.372 1.00 97.69 112 ASP A O 1
ATOM 891 N N . GLY A 1 113 ? -4.530 -0.439 6.202 1.00 98.00 113 GLY A N 1
ATOM 892 C CA . GLY A 1 113 ? -5.962 -0.169 6.074 1.00 98.00 113 GLY A CA 1
ATOM 893 C C . GLY A 1 113 ? -6.819 -1.408 6.342 1.00 98.00 113 GLY A C 1
ATOM 894 O O . GLY A 1 113 ? -7.765 -1.357 7.134 1.00 98.00 113 GLY A O 1
ATOM 895 N N . GLU A 1 114 ? -6.457 -2.548 5.754 1.00 98.12 114 GLU A N 1
ATOM 896 C CA . GLU A 1 114 ? -7.160 -3.816 5.962 1.00 98.12 114 GLU A CA 1
ATOM 897 C C . GLU A 1 114 ? -7.011 -4.336 7.401 1.00 98.12 114 GLU A C 1
ATOM 899 O O . GLU A 1 114 ? -7.981 -4.823 7.992 1.00 98.12 114 GLU A O 1
ATOM 904 N N . GLN A 1 115 ? -5.835 -4.188 8.017 1.00 98.25 115 GLN A N 1
ATOM 905 C CA . GLN A 1 115 ? -5.638 -4.524 9.430 1.00 98.25 115 GLN A CA 1
ATOM 906 C C . GLN A 1 115 ? -6.489 -3.637 10.350 1.00 98.25 115 GLN A C 1
ATOM 908 O O . GLN A 1 115 ? -7.167 -4.144 11.249 1.00 98.25 115 GLN A O 1
ATOM 913 N N . SER A 1 116 ? -6.511 -2.328 10.096 1.00 97.88 116 SER A N 1
ATOM 914 C CA . SER A 1 116 ? -7.320 -1.364 10.850 1.00 97.88 116 SER A CA 1
ATOM 915 C C . SER A 1 116 ? -8.808 -1.689 10.746 1.00 97.88 116 SER A C 1
ATOM 917 O O . SER A 1 116 ? -9.522 -1.717 11.750 1.00 97.88 116 SER A O 1
ATOM 919 N N . LYS A 1 117 ? -9.279 -2.031 9.543 1.00 98.31 117 LYS A N 1
ATOM 920 C CA . LYS A 1 117 ? -10.659 -2.460 9.300 1.00 98.31 117 LYS A CA 1
ATOM 921 C C . LYS A 1 117 ? -11.011 -3.724 10.085 1.00 98.31 117 LYS A C 1
ATOM 923 O O . LYS A 1 117 ? -12.058 -3.760 10.731 1.00 98.31 117 LYS A O 1
ATOM 928 N N . LYS A 1 118 ? -10.133 -4.735 10.105 1.00 98.25 118 LYS A N 1
ATOM 929 C CA . LYS A 1 118 ? -10.325 -5.945 10.927 1.00 98.25 118 LYS A CA 1
ATOM 930 C C . LYS A 1 118 ? -10.443 -5.599 12.413 1.00 98.25 118 LYS A C 1
ATOM 932 O O . LYS A 1 118 ? -11.373 -6.072 13.070 1.00 98.25 118 LYS A O 1
ATOM 937 N N . LEU A 1 119 ? -9.571 -4.734 12.935 1.00 98.25 119 LEU A N 1
ATOM 938 C CA . LEU A 1 119 ? -9.634 -4.297 14.333 1.00 98.25 119 LEU A CA 1
ATOM 939 C C . LEU A 1 119 ? -10.955 -3.582 14.650 1.00 98.25 119 LEU A C 1
ATOM 941 O O . LEU A 1 119 ? -11.598 -3.912 15.646 1.00 98.25 119 LEU A O 1
ATOM 945 N N . LEU A 1 120 ? -11.403 -2.679 13.774 1.00 98.38 120 LEU A N 1
ATOM 946 C CA . LEU A 1 120 ? -12.683 -1.985 13.928 1.00 98.38 120 LEU A CA 1
ATOM 947 C C . LEU A 1 120 ? -13.866 -2.959 13.945 1.00 98.38 120 LEU A C 1
ATOM 949 O O . LEU A 1 120 ? -14.745 -2.834 14.796 1.00 98.38 120 LEU A O 1
ATOM 953 N N . THR A 1 121 ? -13.886 -3.963 13.060 1.00 98.38 121 THR A N 1
ATOM 954 C CA . THR A 1 121 ? -14.957 -4.977 13.071 1.00 98.38 121 THR A CA 1
ATOM 955 C C . THR A 1 121 ? -14.973 -5.798 14.360 1.00 98.38 121 THR A C 1
ATOM 957 O O . THR A 1 121 ? -16.047 -6.052 14.908 1.00 98.38 121 THR A O 1
ATOM 960 N N . LYS A 1 122 ? -13.797 -6.150 14.897 1.00 98.38 122 LYS A N 1
ATOM 961 C CA . LYS A 1 122 ? -13.676 -6.855 16.178 1.00 98.38 122 LYS A CA 1
ATOM 962 C C . LYS A 1 122 ? -14.201 -6.000 17.335 1.00 98.38 122 LYS A C 1
ATOM 964 O O . LYS A 1 122 ? -15.056 -6.461 18.087 1.00 98.38 122 LYS A O 1
ATOM 969 N N . GLN A 1 123 ? -13.758 -4.747 17.431 1.00 98.38 123 GLN A N 1
ATOM 970 C CA . GLN A 1 123 ? -14.206 -3.811 18.468 1.00 98.38 123 GLN A CA 1
ATOM 971 C C . GLN A 1 123 ? -15.713 -3.538 18.388 1.00 98.38 123 GLN A C 1
ATOM 973 O O . GLN A 1 123 ? -16.392 -3.498 19.411 1.00 98.38 123 GLN A O 1
ATOM 978 N N . ALA A 1 124 ? -16.274 -3.406 17.182 1.00 98.44 124 ALA A N 1
ATOM 979 C CA . ALA A 1 124 ? -17.717 -3.265 16.999 1.00 98.44 124 ALA A CA 1
ATOM 980 C C . ALA A 1 124 ? -18.485 -4.498 17.515 1.00 98.44 124 ALA A C 1
ATOM 982 O O . ALA A 1 124 ? -19.534 -4.351 18.149 1.00 98.44 124 ALA A O 1
ATOM 983 N N . GLY A 1 125 ? -17.943 -5.701 17.292 1.00 98.31 125 GLY A N 1
ATOM 984 C CA . GLY A 1 125 ? -18.458 -6.947 17.858 1.00 98.31 125 GLY A CA 1
ATOM 985 C C . GLY A 1 125 ? -18.427 -6.958 19.389 1.00 98.31 125 GLY A C 1
ATOM 986 O O . GLY A 1 125 ? -19.448 -7.235 20.016 1.00 98.31 125 GLY A O 1
ATOM 987 N N . GLU A 1 126 ? -17.301 -6.581 19.996 1.00 98.31 126 GLU A N 1
ATOM 988 C CA . GLU A 1 126 ? -17.147 -6.482 21.457 1.00 98.31 126 GLU A CA 1
ATOM 989 C C . GLU A 1 126 ? -18.101 -5.450 22.076 1.00 98.31 126 GLU A C 1
ATOM 991 O O . GLU A 1 126 ? -18.737 -5.703 23.097 1.00 98.31 126 GLU A O 1
ATOM 996 N N . ILE A 1 127 ? -18.284 -4.295 21.43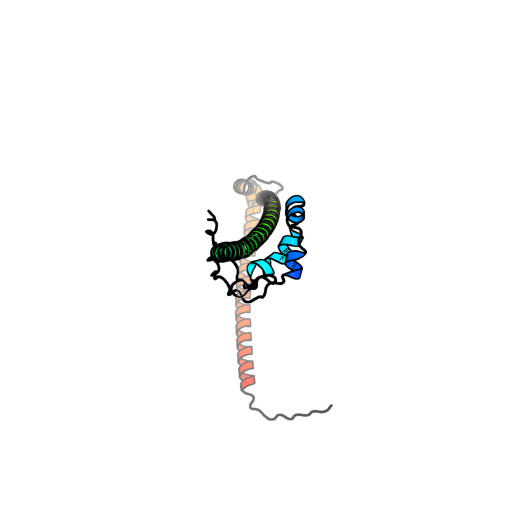5 1.00 98.50 127 ILE A N 1
ATOM 997 C CA . ILE A 1 127 ? -19.253 -3.290 21.888 1.00 98.50 127 ILE A CA 1
ATOM 998 C C . ILE A 1 127 ? -20.674 -3.857 21.851 1.00 98.50 127 ILE A C 1
ATOM 1000 O O . ILE A 1 127 ? -21.469 -3.587 22.756 1.00 98.50 127 ILE A O 1
ATOM 1004 N N . LYS A 1 128 ? -21.020 -4.633 20.819 1.00 98.56 128 LYS A N 1
ATOM 1005 C CA . LYS A 1 128 ? -22.342 -5.257 20.712 1.00 98.56 128 LYS A CA 1
ATOM 1006 C C . LYS A 1 128 ? -22.576 -6.250 21.854 1.00 98.56 128 LYS A C 1
ATOM 1008 O O . LYS A 1 128 ? -23.600 -6.142 22.530 1.00 98.56 128 LYS A O 1
ATOM 1013 N N . THR A 1 129 ? -21.624 -7.145 22.119 1.00 98.38 129 THR A N 1
ATOM 1014 C CA . THR A 1 129 ? -21.745 -8.131 23.206 1.00 98.38 129 THR A CA 1
ATOM 1015 C C . THR A 1 129 ? -21.797 -7.455 24.578 1.00 98.38 129 THR A C 1
ATOM 1017 O O . THR A 1 129 ? -22.657 -7.784 25.395 1.00 98.38 129 THR A O 1
ATOM 1020 N N . LEU A 1 130 ? -20.966 -6.435 24.819 1.00 98.50 130 LEU A N 1
ATOM 1021 C CA . LEU A 1 130 ? -20.998 -5.652 26.058 1.00 98.50 130 LEU A CA 1
ATOM 1022 C C . LEU A 1 130 ? -22.324 -4.904 26.244 1.00 98.50 130 LEU A C 1
ATOM 1024 O O . LEU A 1 130 ? -22.839 -4.831 27.360 1.00 98.50 130 LEU A O 1
ATOM 1028 N N . LYS A 1 131 ? -22.920 -4.367 25.172 1.00 98.44 131 LYS A N 1
ATOM 1029 C CA . LYS A 1 131 ? -24.250 -3.734 25.234 1.00 98.44 131 LYS A CA 1
ATOM 1030 C C . LYS A 1 131 ? -25.338 -4.735 25.620 1.00 98.44 131 LYS A C 1
ATOM 1032 O O . LYS A 1 131 ? -26.195 -4.407 26.446 1.00 98.44 131 LYS A O 1
ATOM 1037 N N . GLU A 1 132 ? -25.312 -5.935 25.048 1.00 98.44 132 GLU A N 1
ATOM 1038 C CA . GLU A 1 132 ? -26.252 -7.014 25.376 1.00 98.44 132 GLU A CA 1
ATOM 1039 C C . GLU A 1 132 ? -26.099 -7.463 26.836 1.00 98.44 132 GLU A C 1
ATOM 1041 O O . GLU A 1 132 ? -27.091 -7.553 27.565 1.00 98.44 132 GLU A O 1
ATOM 1046 N N . GLU A 1 133 ? -24.862 -7.625 27.303 1.00 98.19 133 GLU A N 1
ATOM 1047 C CA . GLU A 1 133 ? -24.542 -7.968 28.688 1.00 98.19 133 GLU A CA 1
ATOM 1048 C C . GLU A 1 133 ? -24.987 -6.874 29.671 1.00 98.19 133 GLU A C 1
ATOM 1050 O O . GLU A 1 133 ? -25.644 -7.158 30.675 1.00 98.19 133 GLU A O 1
ATOM 1055 N N . CYS A 1 134 ? -24.729 -5.601 29.361 1.00 98.25 134 CYS A N 1
ATOM 1056 C CA . CYS A 1 134 ? -25.222 -4.467 30.143 1.00 98.25 134 CYS A CA 1
ATOM 1057 C C . CYS A 1 134 ? -26.753 -4.451 30.223 1.00 98.25 134 CYS A C 1
ATOM 1059 O O . CYS A 1 134 ? -27.317 -4.219 31.295 1.00 98.25 134 CYS A O 1
ATOM 1061 N N . LYS A 1 135 ? -27.449 -4.725 29.113 1.00 98.25 135 LYS A N 1
ATOM 1062 C CA . LYS A 1 135 ? -28.916 -4.828 29.094 1.00 98.25 135 LYS A CA 1
ATOM 1063 C C . LYS A 1 135 ? -29.397 -5.979 29.981 1.00 98.25 135 LYS A C 1
ATOM 1065 O O . LYS A 1 135 ? -30.359 -5.804 30.730 1.00 98.25 135 LYS A O 1
ATOM 1070 N N . ARG A 1 136 ? -28.727 -7.133 29.930 1.00 98.19 136 ARG A N 1
ATOM 1071 C CA . ARG A 1 136 ? -29.031 -8.304 30.763 1.00 98.19 136 ARG A CA 1
ATOM 1072 C C . ARG A 1 136 ? -28.839 -8.006 32.251 1.00 98.19 136 ARG A C 1
ATOM 1074 O O . ARG A 1 136 ? -29.743 -8.272 33.040 1.00 98.19 136 ARG A O 1
ATOM 1081 N N . ARG A 1 137 ? -27.716 -7.385 32.628 1.00 97.88 137 ARG A N 1
ATOM 1082 C CA . ARG A 1 137 ? -27.431 -6.977 34.015 1.00 97.88 137 ARG A CA 1
ATOM 1083 C C . ARG A 1 137 ? -28.437 -5.959 34.537 1.00 97.88 137 ARG A C 1
ATOM 1085 O O . ARG A 1 137 ? -28.948 -6.138 35.635 1.00 97.88 137 ARG A O 1
ATOM 1092 N N . LYS A 1 138 ? -28.796 -4.945 33.739 1.00 98.12 138 LYS A N 1
ATOM 1093 C CA . LYS A 1 138 ? -29.834 -3.966 34.113 1.00 98.12 138 LYS A CA 1
ATOM 1094 C C . LYS A 1 138 ? -31.175 -4.635 34.419 1.00 98.12 138 LYS A C 1
ATOM 1096 O O . LYS A 1 138 ? -31.800 -4.295 35.417 1.00 98.12 138 LYS A O 1
ATOM 1101 N N . LYS A 1 139 ? -31.597 -5.606 33.599 1.00 97.56 139 LYS A N 1
ATOM 1102 C CA . LYS A 1 139 ? -32.816 -6.388 33.864 1.00 97.56 139 LYS A CA 1
ATOM 1103 C C . LYS A 1 139 ? -32.713 -7.168 35.175 1.00 97.56 139 LYS A C 1
ATOM 1105 O O . LYS A 1 139 ? -33.623 -7.090 35.985 1.00 97.56 139 LYS A O 1
ATOM 1110 N N . MET A 1 140 ? -31.597 -7.864 35.398 1.00 97.00 140 MET A N 1
ATOM 1111 C CA . MET A 1 140 ? -31.367 -8.639 36.621 1.00 97.00 140 MET A CA 1
ATOM 1112 C C . MET A 1 140 ? -31.423 -7.764 37.880 1.00 97.00 140 MET A C 1
ATOM 1114 O O . MET A 1 140 ? -32.118 -8.118 38.827 1.00 97.00 140 MET A O 1
ATOM 1118 N N . ILE A 1 141 ? -30.753 -6.607 37.863 1.00 97.00 141 ILE A N 1
ATOM 1119 C CA . ILE A 1 141 ? -30.771 -5.645 38.974 1.00 97.00 141 ILE A CA 1
ATOM 1120 C C . ILE A 1 141 ? -32.190 -5.121 39.205 1.00 97.00 141 ILE A C 1
ATOM 1122 O O . ILE A 1 141 ? -32.646 -5.090 40.340 1.00 97.00 141 ILE A O 1
ATOM 1126 N N . SER A 1 142 ? -32.917 -4.763 38.142 1.00 96.19 142 SER A N 1
ATOM 1127 C CA . SER A 1 142 ? -34.307 -4.304 38.260 1.00 96.19 142 SER A CA 1
ATOM 1128 C C . SER A 1 142 ? -35.212 -5.367 38.893 1.00 96.19 142 SER A C 1
ATOM 1130 O O . SER A 1 142 ? -35.994 -5.042 39.783 1.00 96.19 142 SER A O 1
ATOM 1132 N N . THR A 1 143 ? -35.077 -6.638 38.504 1.00 94.62 143 THR A N 1
ATOM 1133 C CA . THR A 1 143 ? -35.825 -7.741 39.125 1.00 94.62 143 THR A CA 1
ATOM 1134 C C . THR A 1 143 ? -35.444 -7.936 40.593 1.00 94.62 143 THR A C 1
ATOM 1136 O O . THR A 1 143 ? -36.327 -8.086 41.432 1.00 94.62 143 THR A O 1
ATOM 1139 N N . GLN A 1 144 ? -34.151 -7.904 40.928 1.00 93.25 144 GLN A N 1
ATOM 1140 C CA . GLN A 1 144 ? -33.689 -8.022 42.315 1.00 93.25 144 GLN A CA 1
ATOM 1141 C C . GLN A 1 144 ? -34.199 -6.872 43.187 1.00 93.25 144 GLN A C 1
ATOM 1143 O O . GLN A 1 144 ? -34.659 -7.120 44.298 1.00 93.25 144 GLN A O 1
ATOM 1148 N N . GLN A 1 145 ? -34.180 -5.642 42.672 1.00 91.44 145 GLN A N 1
ATOM 1149 C CA . GLN A 1 145 ? -34.691 -4.467 43.372 1.00 91.44 145 GLN A CA 1
ATOM 1150 C C . GLN A 1 145 ? -36.180 -4.623 43.705 1.00 91.44 145 GLN A C 1
ATOM 1152 O O . GLN A 1 145 ? -36.565 -4.437 44.856 1.00 91.44 145 GLN A O 1
ATOM 1157 N N . LEU A 1 146 ? -36.991 -5.076 42.741 1.00 88.12 146 LEU A N 1
ATOM 1158 C CA . LEU A 1 146 ? -38.409 -5.374 42.972 1.00 88.12 146 LEU A CA 1
ATOM 1159 C C . LEU A 1 146 ? -38.609 -6.458 44.043 1.00 88.12 146 LEU A C 1
ATOM 1161 O O . LEU A 1 146 ? -39.496 -6.338 44.884 1.00 88.12 146 LEU A O 1
ATOM 1165 N N . MET A 1 147 ? -37.782 -7.510 44.051 1.00 86.88 147 MET A N 1
ATOM 1166 C CA . MET A 1 147 ? -37.854 -8.558 45.078 1.00 86.88 147 MET A CA 1
ATOM 1167 C C . MET A 1 147 ? -37.463 -8.046 46.471 1.00 86.88 147 MET A C 1
ATOM 1169 O O . MET A 1 147 ? -38.070 -8.458 47.460 1.00 86.88 147 MET A O 1
ATOM 1173 N N . ILE A 1 148 ? -36.458 -7.170 46.565 1.00 87.19 148 ILE A N 1
ATOM 1174 C CA . ILE A 1 148 ? -36.038 -6.548 47.829 1.00 87.19 148 ILE A CA 1
ATOM 1175 C C . ILE A 1 148 ? -37.135 -5.616 48.342 1.00 87.19 148 ILE A C 1
ATOM 1177 O O . ILE A 1 148 ? -37.490 -5.708 49.511 1.00 87.19 148 ILE A O 1
ATOM 1181 N N . GLU A 1 149 ? -37.718 -4.776 47.486 1.00 83.44 149 GLU A N 1
ATOM 1182 C CA . GLU A 1 149 ? -38.821 -3.880 47.855 1.00 83.44 149 GLU A CA 1
ATOM 1183 C C . GLU A 1 149 ? -40.066 -4.655 48.299 1.00 83.44 149 GLU A C 1
ATOM 1185 O O . GLU A 1 149 ? -40.672 -4.316 49.315 1.00 83.44 149 GLU A O 1
ATOM 1190 N N . ALA A 1 150 ? -40.422 -5.738 47.602 1.00 79.75 150 ALA A N 1
ATOM 1191 C CA . ALA A 1 150 ? -41.535 -6.597 48.002 1.00 79.75 150 ALA A CA 1
ATOM 1192 C C . ALA A 1 150 ? -41.311 -7.232 49.387 1.00 79.75 150 ALA A C 1
ATOM 1194 O O . ALA A 1 150 ? -42.241 -7.294 50.189 1.00 79.75 150 ALA A O 1
ATOM 1195 N N . LYS A 1 151 ? -40.077 -7.662 49.692 1.00 80.44 151 LYS A N 1
ATOM 1196 C CA . LYS A 1 151 ? -39.7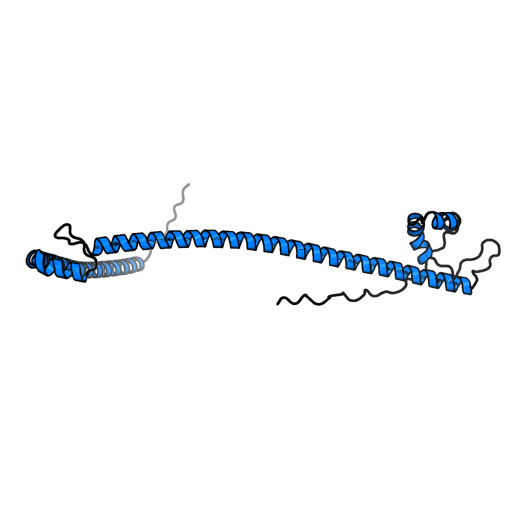13 -8.196 51.015 1.00 80.44 151 LYS A CA 1
ATOM 1197 C C . LYS A 1 151 ? -39.630 -7.116 52.095 1.00 80.44 151 LYS A C 1
ATOM 1199 O O . LYS A 1 151 ? -40.037 -7.363 53.223 1.00 80.44 151 LYS A O 1
ATOM 1204 N N . ALA A 1 152 ? -39.107 -5.935 51.769 1.00 84.62 152 ALA A N 1
ATOM 1205 C CA . ALA A 1 152 ? -38.953 -4.829 52.713 1.00 84.62 152 ALA A CA 1
ATOM 1206 C C . ALA A 1 152 ? -40.306 -4.300 53.206 1.00 84.62 152 ALA A C 1
ATOM 1208 O O . ALA A 1 152 ? -40.417 -3.866 54.347 1.00 84.62 152 ALA A O 1
ATOM 1209 N N . ASN A 1 153 ? -41.340 -4.381 52.365 1.00 87.31 153 ASN A N 1
ATOM 1210 C CA . ASN A 1 153 ? -42.682 -3.912 52.693 1.00 87.31 153 ASN A CA 1
ATOM 1211 C C . ASN A 1 153 ? -43.624 -5.033 53.190 1.00 87.31 153 ASN A C 1
ATOM 1213 O O . ASN A 1 153 ? -44.846 -4.872 53.148 1.00 87.31 153 ASN A O 1
ATOM 1217 N N . GLN A 1 154 ? -43.089 -6.166 53.656 1.00 90.25 154 GLN A N 1
ATOM 1218 C CA . GLN A 1 154 ? -43.867 -7.260 54.246 1.00 90.25 154 GLN A CA 1
ATOM 1219 C C . GLN A 1 154 ? -43.983 -7.103 55.769 1.00 90.25 154 GLN A C 1
ATOM 1221 O O . GLN A 1 154 ? -43.010 -6.780 56.446 1.00 90.25 154 GLN A O 1
ATOM 1226 N N . CYS A 1 155 ? -45.170 -7.351 56.327 1.00 90.75 155 CYS A N 1
ATOM 1227 C CA . CYS A 1 155 ? -45.356 -7.389 57.774 1.00 90.75 155 CYS A CA 1
ATOM 1228 C C . CYS A 1 155 ? -44.675 -8.622 58.379 1.00 90.75 155 CYS A C 1
ATOM 1230 O O . CYS A 1 155 ? -44.801 -9.726 57.864 1.00 90.75 155 CYS A O 1
ATOM 1232 N N . HIS A 1 156 ? -43.964 -8.449 59.494 1.00 89.50 156 HIS A N 1
ATOM 1233 C CA . HIS A 1 156 ? -43.318 -9.562 60.203 1.00 89.50 156 HIS A CA 1
ATOM 1234 C C . HIS A 1 156 ? -44.257 -10.291 61.174 1.00 89.50 156 HIS A C 1
ATOM 1236 O O . HIS A 1 156 ? -43.900 -11.341 61.697 1.00 89.50 156 HIS A O 1
ATOM 1242 N N . PHE A 1 157 ? -45.451 -9.740 61.406 1.00 90.25 157 PHE A N 1
ATOM 1243 C CA . PHE A 1 157 ? -46.449 -10.286 62.328 1.00 90.25 157 PHE A CA 1
ATOM 1244 C C . PHE A 1 157 ? -47.614 -10.985 61.602 1.00 90.25 157 PHE A C 1
ATOM 1246 O O . PHE A 1 157 ? -48.401 -11.681 62.237 1.00 90.25 157 PHE A O 1
ATOM 1253 N N . CYS A 1 158 ? -47.746 -10.813 60.279 1.00 91.00 158 CYS A N 1
ATOM 1254 C CA . CYS A 1 158 ? -48.742 -11.500 59.450 1.00 91.00 158 CYS A CA 1
ATOM 1255 C C . CYS A 1 158 ? -48.337 -11.534 57.966 1.00 91.00 158 CYS A C 1
ATOM 1257 O O . CYS A 1 158 ? -47.457 -10.796 57.538 1.00 91.00 158 CYS A O 1
ATOM 1259 N N . ASP A 1 159 ? -49.049 -12.304 57.141 1.00 88.50 159 ASP A N 1
ATOM 1260 C CA . ASP A 1 159 ? -48.697 -12.527 55.726 1.00 88.50 159 ASP A CA 1
ATOM 1261 C C . ASP A 1 159 ? -49.024 -11.356 54.770 1.00 88.50 159 ASP A C 1
ATOM 1263 O O . ASP A 1 159 ? -49.072 -11.528 53.550 1.00 88.50 159 ASP A O 1
ATOM 1267 N N . LYS A 1 160 ? -49.273 -10.144 55.287 1.00 89.06 160 LYS A N 1
ATOM 1268 C CA . LYS A 1 160 ? -49.635 -8.978 54.461 1.00 89.06 160 LYS A CA 1
ATOM 1269 C C . LYS A 1 160 ? -48.401 -8.227 53.963 1.00 89.06 160 LYS A C 1
ATOM 1271 O O . LYS A 1 160 ? -47.527 -7.865 54.747 1.00 89.06 160 LYS A O 1
ATOM 1276 N N . ALA A 1 161 ? -48.385 -7.919 52.667 1.00 88.94 161 ALA A N 1
ATOM 1277 C CA . ALA A 1 161 ? -47.397 -7.052 52.028 1.00 88.94 161 ALA A CA 1
ATOM 1278 C C . ALA A 1 161 ? -48.033 -5.731 51.574 1.00 88.94 161 ALA A C 1
ATOM 1280 O O . ALA A 1 161 ? -49.203 -5.691 51.185 1.00 88.94 161 ALA A O 1
ATOM 1281 N N . PHE A 1 162 ? -47.261 -4.649 51.633 1.00 87.88 162 PHE A N 1
ATOM 1282 C CA . PHE A 1 162 ? -47.721 -3.288 51.370 1.00 87.88 162 PHE A CA 1
ATOM 1283 C C . PHE A 1 162 ? -46.931 -2.645 50.228 1.00 87.88 162 PHE A C 1
ATOM 1285 O O . PHE A 1 162 ? -45.823 -3.052 49.903 1.00 87.88 162 PHE A O 1
ATOM 1292 N N . MET A 1 163 ? -47.513 -1.623 49.599 1.00 83.81 163 MET A N 1
ATOM 1293 C CA . MET A 1 163 ? -46.904 -0.943 48.449 1.00 83.81 163 MET A CA 1
ATOM 1294 C C . MET A 1 163 ? -45.671 -0.111 48.830 1.00 83.81 163 MET A C 1
ATOM 1296 O O . MET A 1 163 ? -44.787 0.100 48.007 1.00 83.81 163 MET A O 1
ATOM 1300 N N . ASN A 1 164 ? -45.624 0.397 50.062 1.00 86.25 164 ASN A N 1
ATOM 1301 C CA . ASN A 1 164 ? -44.499 1.167 50.572 1.00 86.25 164 ASN A CA 1
ATOM 1302 C C . ASN A 1 164 ? -44.394 1.054 52.098 1.00 86.25 164 ASN A C 1
ATOM 1304 O O . ASN A 1 164 ? -45.330 0.616 52.781 1.00 86.25 164 ASN A O 1
ATOM 1308 N N . GLN A 1 165 ? -43.265 1.530 52.620 1.00 87.44 165 GLN A N 1
ATOM 1309 C CA . GLN A 1 165 ? -42.946 1.470 54.039 1.00 87.44 165 GLN A CA 1
ATOM 1310 C C . GLN A 1 165 ? -43.964 2.225 54.900 1.00 87.44 165 GLN A C 1
ATOM 1312 O O . GLN A 1 165 ? -44.311 1.763 55.980 1.00 87.44 165 GLN A O 1
ATOM 1317 N N . ALA A 1 166 ? -44.485 3.363 54.436 1.00 90.25 166 ALA A N 1
ATOM 1318 C CA . ALA A 1 166 ? -45.441 4.160 55.205 1.00 90.25 166 ALA A CA 1
ATOM 1319 C C . ALA A 1 166 ? -46.759 3.402 55.456 1.00 90.25 166 ALA A C 1
ATOM 1321 O O . ALA A 1 166 ? -47.308 3.452 56.562 1.00 90.25 166 ALA A O 1
ATOM 1322 N N . PHE A 1 167 ? -47.245 2.655 54.459 1.00 91.56 167 PHE A N 1
ATOM 1323 C CA . PHE A 1 167 ? -48.422 1.797 54.609 1.00 91.56 167 PHE A CA 1
ATOM 1324 C C . PHE A 1 167 ? -48.150 0.598 55.516 1.00 91.56 167 PHE A C 1
ATOM 1326 O O . PHE A 1 167 ? -48.999 0.284 56.351 1.00 91.56 167 PHE A O 1
ATOM 1333 N N . LEU A 1 168 ? -46.971 -0.024 55.407 1.00 92.00 168 LEU A N 1
ATOM 1334 C CA . LEU A 1 168 ? -46.561 -1.092 56.319 1.00 92.00 168 LEU A CA 1
ATOM 1335 C C . LEU A 1 168 ? -46.530 -0.596 57.774 1.00 92.00 168 LEU A C 1
ATOM 1337 O O . LEU A 1 168 ? -47.152 -1.203 58.643 1.00 92.00 168 LEU A O 1
ATOM 1341 N N . GLN A 1 169 ? -45.873 0.536 58.038 1.00 90.75 169 GLN A N 1
ATOM 1342 C CA . GLN A 1 169 ? -45.791 1.126 59.379 1.00 90.75 169 GLN A CA 1
ATOM 1343 C C . GLN A 1 169 ? -47.175 1.483 59.926 1.00 90.75 169 GLN A C 1
ATOM 1345 O O . GLN A 1 169 ? -47.505 1.150 61.061 1.00 90.75 169 GLN A O 1
ATOM 1350 N N . SER A 1 170 ? -48.034 2.078 59.093 1.00 93.75 170 SER A N 1
ATOM 1351 C CA . SER A 1 170 ? -49.421 2.371 59.470 1.00 93.75 170 SER A CA 1
ATOM 1352 C C . SER A 1 170 ? -50.217 1.105 59.803 1.00 93.75 170 SER A C 1
ATOM 1354 O O . SER A 1 170 ? -51.055 1.124 60.703 1.00 93.75 170 SER A O 1
ATOM 1356 N N . HIS A 1 171 ? -49.982 0.002 59.088 1.00 93.69 171 HIS A N 1
ATOM 1357 C CA . HIS A 1 171 ? -50.603 -1.286 59.382 1.00 93.69 171 HIS A CA 1
ATOM 1358 C C . HIS A 1 171 ? -50.115 -1.863 60.713 1.00 93.69 171 HIS A C 1
ATOM 1360 O O . HIS A 1 171 ? -50.956 -2.212 61.543 1.00 93.69 171 HIS A O 1
ATOM 1366 N N . ILE A 1 172 ? -48.796 -1.911 60.930 1.00 93.06 172 ILE A N 1
ATOM 1367 C CA . ILE A 1 172 ? -48.194 -2.391 62.181 1.00 93.06 172 ILE A CA 1
ATOM 1368 C C . ILE A 1 172 ? -48.744 -1.578 63.357 1.00 93.06 172 ILE A C 1
ATOM 1370 O O . ILE A 1 172 ? -49.260 -2.153 64.307 1.00 93.06 172 ILE A O 1
ATOM 1374 N N . GLN A 1 173 ? -48.775 -0.249 63.249 1.00 91.31 173 GLN A N 1
ATOM 1375 C CA . GLN A 1 173 ? -49.284 0.628 64.306 1.00 91.31 173 GLN A CA 1
ATOM 1376 C C . GLN A 1 173 ? -50.768 0.400 64.642 1.00 91.31 173 GLN A C 1
ATOM 1378 O O . GLN A 1 173 ? -51.183 0.642 65.769 1.00 91.31 173 GLN A O 1
ATOM 1383 N N . ARG A 1 174 ? -51.595 -0.023 63.677 1.00 93.50 174 ARG A N 1
ATOM 1384 C CA . ARG A 1 174 ? -53.047 -0.205 63.883 1.00 93.50 174 ARG A CA 1
ATOM 1385 C C . ARG A 1 174 ? -53.443 -1.625 64.262 1.00 93.50 174 ARG A C 1
ATOM 1387 O O . ARG A 1 174 ? -54.497 -1.811 64.858 1.00 93.50 174 ARG A O 1
ATOM 1394 N N . ARG A 1 175 ? -52.682 -2.624 63.817 1.00 92.81 175 ARG A N 1
ATOM 1395 C CA . ARG A 1 175 ? -53.043 -4.046 63.942 1.00 92.81 175 ARG A CA 1
ATOM 1396 C C . ARG A 1 175 ? -52.090 -4.834 64.828 1.00 92.81 175 ARG A C 1
ATOM 1398 O O . ARG A 1 175 ? -52.521 -5.844 65.358 1.00 92.81 175 ARG A O 1
ATOM 1405 N N . HIS A 1 176 ? -50.863 -4.351 64.992 1.00 92.19 176 HIS A N 1
ATOM 1406 C CA . HIS A 1 176 ? -49.777 -5.017 65.704 1.00 92.19 176 HIS A CA 1
ATOM 1407 C C . HIS A 1 176 ? -49.071 -4.074 66.690 1.00 92.19 176 HIS A C 1
ATOM 1409 O O . HIS A 1 176 ? -47.868 -4.178 66.900 1.00 92.19 176 HIS A O 1
ATOM 1415 N N . ALA A 1 177 ? -49.792 -3.107 67.272 1.00 88.31 177 ALA A N 1
ATOM 1416 C CA . ALA A 1 177 ? -49.194 -2.082 68.132 1.00 88.31 177 ALA A CA 1
ATOM 1417 C C . ALA A 1 177 ? -48.485 -2.692 69.352 1.00 88.31 177 ALA A C 1
ATOM 1419 O O . ALA A 1 177 ? -47.325 -2.381 69.612 1.00 88.31 177 ALA A O 1
ATOM 1420 N N . GLU A 1 178 ? -49.162 -3.596 70.064 1.00 86.12 178 GLU A N 1
ATOM 1421 C CA . GLU A 1 178 ? -48.623 -4.231 71.272 1.00 86.12 178 GLU A CA 1
ATOM 1422 C C . GLU A 1 178 ? -47.484 -5.208 70.956 1.00 86.12 178 GLU A C 1
ATOM 1424 O O . GL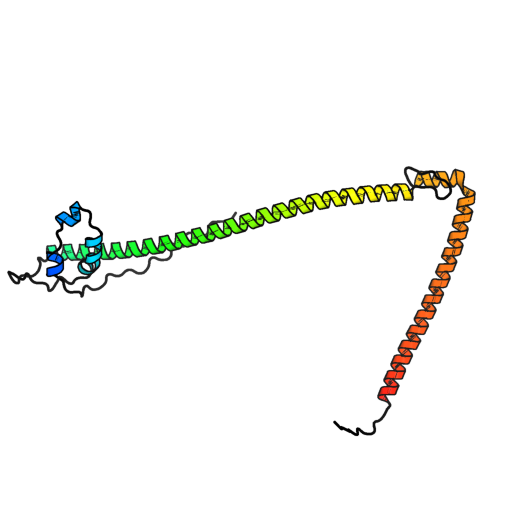U A 1 178 ? -46.447 -5.204 71.623 1.00 86.12 178 GLU A O 1
ATOM 1429 N N . GLU A 1 179 ? -47.644 -6.012 69.902 1.00 88.00 179 GLU A N 1
ATOM 1430 C CA . GLU A 1 179 ? -46.626 -6.960 69.438 1.00 88.00 179 GLU A CA 1
ATOM 1431 C C . GLU A 1 179 ? -45.362 -6.223 68.980 1.00 88.00 179 GLU A C 1
ATOM 1433 O O . GLU A 1 179 ? -44.251 -6.629 69.325 1.00 88.00 179 GLU A O 1
ATOM 1438 N N . ASN A 1 180 ? -45.525 -5.088 68.292 1.00 88.69 180 ASN A N 1
ATOM 1439 C CA . ASN A 1 180 ? -44.428 -4.225 67.871 1.00 88.69 180 ASN A CA 1
ATOM 1440 C C . ASN A 1 180 ? -43.720 -3.567 69.061 1.00 88.69 180 ASN A C 1
ATOM 1442 O O . ASN A 1 180 ? -42.494 -3.569 69.110 1.00 88.69 180 ASN A O 1
ATOM 1446 N N . SER A 1 181 ? -44.456 -3.058 70.054 1.00 86.19 181 SER A N 1
ATOM 1447 C CA . SER A 1 181 ? -43.855 -2.490 71.269 1.00 86.19 181 SER A CA 1
ATOM 1448 C C . SER A 1 181 ? -43.030 -3.519 72.046 1.00 86.19 181 SER A C 1
ATOM 1450 O O . SER A 1 181 ? -41.924 -3.214 72.494 1.00 86.19 181 SER A O 1
ATOM 1452 N N . ARG A 1 182 ? -43.530 -4.755 72.173 1.00 87.00 182 ARG A N 1
ATOM 1453 C CA . ARG A 1 182 ? -42.801 -5.845 72.836 1.00 87.00 182 ARG A CA 1
ATOM 1454 C C . ARG A 1 182 ? -41.557 -6.259 72.049 1.00 87.00 182 ARG A C 1
ATOM 1456 O O . ARG A 1 182 ? -40.499 -6.468 72.644 1.00 87.00 182 ARG A O 1
ATOM 1463 N N . PHE A 1 183 ? -41.677 -6.353 70.727 1.00 86.31 183 PHE A N 1
ATOM 1464 C CA . PHE A 1 183 ? -40.568 -6.674 69.834 1.00 86.31 183 PHE A CA 1
ATOM 1465 C C . PHE A 1 183 ? -39.459 -5.610 69.885 1.00 86.31 183 PHE A C 1
ATOM 1467 O O . PHE A 1 183 ? -38.291 -5.952 70.070 1.00 86.31 183 PHE A O 1
ATOM 1474 N N . GLU A 1 184 ? -39.815 -4.324 69.805 1.00 86.94 184 GLU A N 1
ATOM 1475 C CA . GLU A 1 184 ? -38.873 -3.201 69.910 1.00 86.94 184 GLU A CA 1
ATOM 1476 C C . GLU A 1 184 ? -38.169 -3.170 71.272 1.00 86.94 184 GLU A C 1
ATOM 1478 O O . GLU A 1 184 ? -36.951 -3.004 71.335 1.00 86.94 184 GLU A O 1
ATOM 1483 N N . TYR A 1 185 ? -38.893 -3.414 72.369 1.00 87.56 185 TYR A N 1
ATOM 1484 C CA . TYR A 1 185 ? -38.284 -3.497 73.697 1.00 87.56 185 TYR A CA 1
ATOM 1485 C C . TYR A 1 185 ? -37.233 -4.615 73.780 1.00 87.56 185 TYR A C 1
ATOM 1487 O O . TYR A 1 185 ? -36.107 -4.385 74.226 1.00 87.56 185 TYR A O 1
ATOM 1495 N N . GLN A 1 186 ? -37.570 -5.818 73.306 1.00 86.81 186 GLN A N 1
ATOM 1496 C CA . GLN A 1 186 ? -36.662 -6.965 73.341 1.00 86.81 186 GLN A CA 1
ATOM 1497 C C . GLN A 1 186 ? -35.431 -6.754 72.448 1.00 86.81 186 GLN A C 1
ATOM 1499 O O . GLN A 1 186 ? -34.305 -7.047 72.856 1.00 86.81 186 GLN A O 1
ATOM 1504 N N . LYS A 1 187 ? -35.629 -6.184 71.257 1.00 87.94 187 LYS A N 1
ATOM 1505 C CA . LYS A 1 187 ? -34.555 -5.827 70.326 1.00 87.94 187 LYS A CA 1
ATOM 1506 C C . LYS A 1 187 ? -33.625 -4.762 70.906 1.00 87.94 187 LYS A C 1
ATOM 1508 O O . LYS A 1 187 ? -32.407 -4.884 70.774 1.00 87.94 187 LYS A O 1
ATOM 1513 N N . ASN A 1 188 ? -34.172 -3.744 71.567 1.00 88.88 188 ASN A N 1
ATOM 1514 C CA . ASN A 1 188 ? -33.383 -2.689 72.201 1.00 88.88 188 ASN A CA 1
ATOM 1515 C C . ASN A 1 188 ? -32.573 -3.234 73.380 1.00 88.88 188 ASN A C 1
ATOM 1517 O O . ASN A 1 188 ? -31.379 -2.957 73.466 1.00 88.88 188 ASN A O 1
ATOM 1521 N N . ALA A 1 189 ? -33.169 -4.086 74.219 1.00 91.31 189 ALA A N 1
ATOM 1522 C CA . ALA A 1 189 ? -32.455 -4.761 75.302 1.00 91.31 189 ALA A CA 1
ATOM 1523 C C . ALA A 1 189 ? -31.298 -5.631 74.777 1.00 91.31 189 ALA A C 1
ATOM 1525 O O . ALA A 1 189 ? -30.192 -5.599 75.314 1.00 91.31 189 ALA A O 1
ATOM 1526 N N . GLN A 1 190 ? -31.521 -6.375 73.690 1.00 90.81 190 GLN A N 1
ATOM 1527 C CA . GLN A 1 190 ? -30.481 -7.189 73.062 1.00 90.81 190 GLN A CA 1
ATOM 1528 C C . GLN A 1 190 ? -29.385 -6.338 72.406 1.00 90.81 190 GLN A C 1
ATOM 1530 O O . GLN A 1 190 ? -28.206 -6.666 72.513 1.00 90.81 190 GLN A O 1
ATOM 1535 N N . THR A 1 191 ? -29.756 -5.233 71.756 1.00 91.12 191 THR A N 1
ATOM 1536 C CA . THR A 1 191 ? -28.804 -4.291 71.148 1.00 91.12 191 THR A CA 1
ATOM 1537 C C . THR A 1 191 ? -27.911 -3.663 72.207 1.00 91.12 191 THR A C 1
ATOM 1539 O O . THR A 1 191 ? -26.704 -3.562 72.006 1.00 91.12 191 THR A O 1
ATOM 1542 N N . GLU A 1 192 ? -28.485 -3.274 73.343 1.00 93.75 192 GLU A N 1
ATOM 1543 C CA . GLU A 1 192 ? -27.725 -2.703 74.449 1.00 93.75 192 GLU A CA 1
ATOM 1544 C C . GLU A 1 192 ? -26.770 -3.731 75.060 1.00 93.75 192 GLU A C 1
ATOM 1546 O O . GLU A 1 192 ? -25.590 -3.442 75.235 1.00 93.75 192 GLU A O 1
ATOM 1551 N N . LYS A 1 193 ? -27.232 -4.973 75.250 1.00 94.75 193 LYS A N 1
ATOM 1552 C CA . LYS A 1 193 ? -26.373 -6.076 75.693 1.00 94.75 193 LYS A CA 1
ATOM 1553 C C . LYS A 1 193 ? -25.169 -6.279 74.762 1.00 94.75 193 LYS A C 1
ATOM 1555 O O . LYS A 1 193 ? -24.034 -6.324 75.225 1.00 94.75 193 LYS A O 1
ATOM 1560 N N . LEU A 1 194 ? -25.405 -6.338 73.450 1.00 93.56 194 LEU A N 1
ATOM 1561 C CA . LEU A 1 194 ? -24.336 -6.485 72.455 1.00 93.56 194 LEU A CA 1
ATOM 1562 C C . LEU A 1 194 ? -23.380 -5.285 72.449 1.00 93.56 194 LEU A C 1
ATOM 1564 O O . LEU A 1 194 ? -22.178 -5.460 72.271 1.00 93.56 194 LEU A O 1
ATOM 1568 N N . ARG A 1 195 ? -23.884 -4.063 72.654 1.00 93.81 195 ARG A N 1
ATOM 1569 C CA . ARG A 1 195 ? -23.035 -2.870 72.784 1.00 93.81 195 ARG A CA 1
ATOM 1570 C C . ARG A 1 195 ? -22.108 -2.975 73.988 1.00 93.81 195 ARG A C 1
ATOM 1572 O O . ARG A 1 195 ? -20.923 -2.696 73.835 1.00 93.81 195 ARG A O 1
ATOM 1579 N N . SER A 1 196 ? -22.620 -3.401 75.143 1.00 95.00 196 SER A N 1
ATOM 1580 C CA . SER A 1 196 ? -21.799 -3.619 76.337 1.00 95.00 196 SER A CA 1
ATOM 1581 C C . SER A 1 196 ? -20.733 -4.690 76.097 1.00 95.00 196 SER A C 1
ATOM 1583 O O . SER A 1 196 ? -19.566 -4.461 76.399 1.00 95.00 196 SER A O 1
ATOM 1585 N N . GLU A 1 197 ? -21.099 -5.817 75.480 1.00 95.88 197 GLU A N 1
ATOM 1586 C CA . GLU A 1 197 ? -20.148 -6.880 75.122 1.00 95.88 197 GLU A CA 1
ATOM 1587 C C . GLU A 1 197 ? -19.050 -6.371 74.169 1.00 95.88 197 GLU A C 1
ATOM 1589 O O . GLU A 1 197 ? -17.874 -6.655 74.376 1.00 95.88 197 GLU A O 1
ATOM 1594 N N . ILE A 1 198 ? -19.396 -5.554 73.165 1.00 96.06 198 ILE A N 1
ATOM 1595 C CA . ILE A 1 198 ? -18.416 -4.942 72.249 1.00 96.06 198 ILE A CA 1
ATOM 1596 C C . ILE A 1 198 ? -17.437 -4.027 72.993 1.00 96.06 198 ILE A C 1
ATOM 1598 O O . ILE A 1 198 ? -16.263 -3.976 72.625 1.00 96.06 198 ILE A O 1
ATOM 1602 N N . VAL A 1 199 ? -17.901 -3.273 73.993 1.00 96.50 199 VAL A N 1
ATOM 1603 C CA . VAL A 1 199 ? -17.028 -2.404 74.798 1.00 96.50 199 VAL A CA 1
ATOM 1604 C C . VAL A 1 199 ? -16.029 -3.246 75.587 1.00 96.50 199 VAL A C 1
ATOM 1606 O O . VAL A 1 199 ? -14.830 -3.017 75.457 1.00 96.50 199 VAL A O 1
ATOM 1609 N N . VAL A 1 200 ? -16.504 -4.270 76.300 1.00 95.81 200 VAL A N 1
ATOM 1610 C CA . VAL A 1 200 ? -15.644 -5.172 77.083 1.00 95.81 200 VAL A CA 1
ATOM 1611 C C . VAL A 1 200 ? -14.613 -5.863 76.190 1.00 95.81 200 VAL A C 1
ATOM 1613 O O . VAL A 1 200 ? -13.418 -5.816 76.468 1.00 95.81 200 VAL A O 1
ATOM 1616 N N . LEU A 1 201 ? -15.043 -6.421 75.055 1.00 95.69 201 LEU A N 1
ATOM 1617 C CA . LEU A 1 201 ? -14.141 -7.093 74.114 1.00 95.69 201 LEU A CA 1
ATOM 1618 C C . LEU A 1 201 ? -13.079 -6.149 73.533 1.00 95.69 201 LEU A C 1
ATOM 1620 O O . LEU A 1 201 ? -11.957 -6.571 73.258 1.00 95.69 201 LEU A O 1
ATOM 1624 N N . LYS A 1 202 ? -13.408 -4.867 73.329 1.00 94.94 202 LYS A N 1
ATOM 1625 C CA . LYS A 1 202 ? -12.429 -3.865 72.884 1.00 94.94 202 LYS A CA 1
ATOM 1626 C C . LYS A 1 202 ? -11.382 -3.575 73.956 1.00 94.94 202 LYS A C 1
ATOM 1628 O O . LYS A 1 202 ? -10.210 -3.437 73.609 1.00 94.94 202 LYS A O 1
ATOM 1633 N N . GLU A 1 203 ? -11.793 -3.483 75.217 1.00 95.38 203 GLU A N 1
ATOM 1634 C CA . GLU A 1 203 ? -10.893 -3.258 76.352 1.00 95.38 203 GLU A CA 1
ATOM 1635 C C . GLU A 1 203 ? -9.954 -4.452 76.564 1.00 95.38 203 GLU A C 1
ATOM 1637 O O . GLU A 1 203 ? -8.739 -4.266 76.646 1.00 95.38 203 GLU A O 1
ATOM 1642 N N . GLU A 1 204 ? -10.487 -5.677 76.550 1.00 95.56 204 GLU A N 1
ATOM 1643 C CA . GLU A 1 204 ? -9.692 -6.909 76.641 1.00 95.56 204 GLU A CA 1
ATOM 1644 C C . GLU A 1 204 ? -8.667 -7.003 75.506 1.00 95.56 204 GLU A C 1
ATOM 1646 O O . GLU A 1 204 ? -7.485 -7.246 75.744 1.00 95.56 204 GLU A O 1
ATOM 1651 N N . LEU A 1 205 ? -9.085 -6.733 74.265 1.00 93.88 205 LEU A N 1
ATOM 1652 C CA . LEU A 1 205 ? -8.195 -6.777 73.106 1.00 93.88 205 LEU A CA 1
ATOM 1653 C C . LEU A 1 205 ? -7.081 -5.725 73.195 1.00 93.88 205 LEU A C 1
ATOM 1655 O O . LEU A 1 205 ? -5.937 -6.005 72.829 1.00 93.88 205 LEU A O 1
ATOM 1659 N N . GLN A 1 206 ? -7.385 -4.523 73.693 1.00 95.12 206 GLN A N 1
ATOM 1660 C CA . GLN A 1 206 ? -6.384 -3.481 73.924 1.00 95.12 206 GLN A CA 1
ATOM 1661 C C . GLN A 1 206 ? -5.378 -3.889 75.009 1.00 95.12 206 GLN A C 1
ATOM 1663 O O . GLN A 1 206 ? -4.176 -3.645 74.850 1.00 95.12 206 GLN A O 1
ATOM 1668 N N . LEU A 1 207 ? -5.848 -4.532 76.080 1.00 93.88 207 LEU A N 1
ATOM 1669 C CA . LEU A 1 207 ? -4.994 -5.048 77.144 1.00 93.88 207 LEU A CA 1
ATOM 1670 C C . LEU A 1 207 ? -4.058 -6.140 76.611 1.00 93.88 207 LEU A C 1
ATOM 1672 O O . LEU A 1 207 ? -2.842 -5.984 76.694 1.00 93.88 207 LEU A O 1
ATOM 1676 N N . THR A 1 208 ? -4.599 -7.180 75.969 1.00 91.94 208 THR A N 1
ATOM 1677 C CA . THR A 1 208 ? -3.803 -8.279 75.396 1.00 91.94 208 THR A CA 1
ATOM 1678 C C . THR A 1 208 ? -2.801 -7.774 74.361 1.00 91.94 208 THR A C 1
ATOM 1680 O O . THR A 1 208 ? -1.662 -8.237 74.312 1.00 91.94 208 THR A O 1
ATOM 1683 N N . ARG A 1 209 ? -3.183 -6.788 73.539 1.00 91.56 209 ARG A N 1
ATOM 1684 C CA . ARG A 1 209 ? -2.257 -6.145 72.600 1.00 91.56 209 ARG A CA 1
ATOM 1685 C C . ARG A 1 209 ? -1.088 -5.479 73.326 1.00 91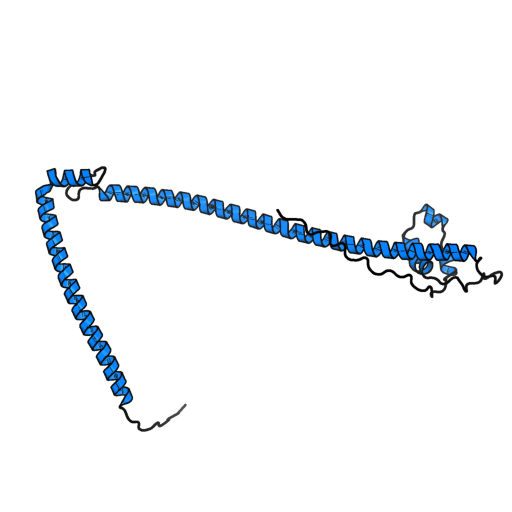.56 209 ARG A C 1
ATOM 1687 O O . ARG A 1 209 ? 0.056 -5.678 72.928 1.00 91.56 209 ARG A O 1
ATOM 1694 N N . SER A 1 210 ? -1.373 -4.728 74.386 1.00 91.00 210 SER A N 1
ATOM 1695 C CA . SER A 1 210 ? -0.347 -4.048 75.187 1.00 91.00 210 SER A CA 1
ATOM 1696 C C . SER A 1 210 ? 0.586 -5.053 75.874 1.00 91.00 210 SER A C 1
ATOM 1698 O O . SER A 1 210 ? 1.800 -4.859 75.899 1.00 91.00 210 SER A O 1
ATOM 1700 N N . GLU A 1 211 ? 0.042 -6.163 76.382 1.00 91.50 211 GLU A N 1
ATOM 1701 C CA . GLU A 1 211 ? 0.813 -7.259 76.983 1.00 91.50 211 GLU A CA 1
ATOM 1702 C C . GLU A 1 211 ? 1.720 -7.960 75.966 1.00 91.50 211 GLU A C 1
ATOM 1704 O O . GLU A 1 211 ? 2.888 -8.217 76.258 1.00 91.50 211 GLU A O 1
ATOM 1709 N N . LEU A 1 212 ? 1.218 -8.235 74.757 1.00 87.94 212 LEU A N 1
ATOM 1710 C CA . LEU A 1 212 ? 2.009 -8.819 73.673 1.00 87.94 212 LEU A CA 1
ATOM 1711 C C . LEU A 1 212 ? 3.122 -7.875 73.214 1.00 87.94 212 LEU A C 1
ATOM 1713 O O . LEU A 1 212 ? 4.261 -8.314 73.060 1.00 87.94 212 LEU A O 1
ATOM 1717 N N . GLU A 1 213 ? 2.830 -6.584 73.034 1.00 88.38 213 GLU A N 1
ATOM 1718 C CA . GLU A 1 213 ? 3.836 -5.566 72.707 1.00 88.38 213 GLU A CA 1
ATOM 1719 C C . GLU A 1 213 ? 4.920 -5.514 73.799 1.00 88.38 213 GLU A C 1
ATOM 1721 O O . GLU A 1 213 ? 6.115 -5.595 73.498 1.00 88.38 213 GLU A O 1
ATOM 1726 N N . ALA A 1 214 ? 4.528 -5.502 75.076 1.00 86.38 214 ALA A N 1
ATOM 1727 C CA . ALA A 1 214 ? 5.456 -5.554 76.203 1.00 86.38 214 ALA A CA 1
ATOM 1728 C C . ALA A 1 214 ? 6.282 -6.854 76.238 1.00 86.38 214 ALA A C 1
ATOM 1730 O O . ALA A 1 214 ? 7.490 -6.802 76.477 1.00 86.38 214 ALA A O 1
ATOM 1731 N N . ALA A 1 215 ? 5.682 -8.015 75.960 1.00 83.06 215 ALA A N 1
ATOM 1732 C CA . ALA A 1 215 ? 6.375 -9.303 75.899 1.00 83.06 215 ALA A CA 1
ATOM 1733 C C . ALA A 1 215 ? 7.365 -9.379 74.724 1.00 83.06 215 ALA A C 1
ATOM 1735 O O . ALA A 1 215 ? 8.474 -9.902 74.884 1.00 83.06 215 ALA A O 1
ATOM 1736 N N . HIS A 1 216 ? 7.012 -8.813 73.565 1.00 80.69 216 HIS A N 1
ATOM 1737 C CA . HIS A 1 216 ? 7.912 -8.653 72.423 1.00 80.69 216 HIS A CA 1
ATOM 1738 C C . HIS A 1 216 ? 9.096 -7.745 72.771 1.00 80.69 216 HIS A C 1
ATOM 1740 O O . HIS A 1 216 ? 10.245 -8.127 72.538 1.00 80.69 216 HIS A O 1
ATOM 1746 N N . HIS A 1 217 ? 8.846 -6.587 73.391 1.00 78.06 217 HIS A N 1
ATOM 1747 C CA . HIS A 1 217 ? 9.903 -5.687 73.857 1.00 78.06 217 HIS A CA 1
ATOM 1748 C C . HIS A 1 217 ? 10.797 -6.347 74.918 1.00 78.06 217 HIS A C 1
ATOM 1750 O O . HIS A 1 217 ? 12.023 -6.283 74.817 1.00 78.06 217 HIS A O 1
ATOM 1756 N N . ALA A 1 218 ? 10.221 -7.045 75.899 1.00 78.12 218 ALA A N 1
ATOM 1757 C CA . ALA A 1 218 ? 10.964 -7.757 76.937 1.00 78.12 218 ALA A CA 1
ATOM 1758 C C . ALA A 1 218 ? 11.808 -8.909 76.368 1.00 78.12 218 ALA A C 1
ATOM 1760 O O . ALA A 1 218 ? 12.948 -9.103 76.792 1.00 78.12 218 ALA A O 1
ATOM 1761 N N . SER A 1 219 ? 11.284 -9.647 75.386 1.00 73.31 219 SER A N 1
ATOM 1762 C CA . SER A 1 219 ? 12.027 -10.692 74.673 1.00 73.31 219 SER A CA 1
ATOM 1763 C C . SER A 1 219 ? 13.175 -10.091 73.859 1.00 73.31 219 SER A C 1
ATOM 1765 O O . SER A 1 219 ? 14.302 -10.567 73.973 1.00 73.31 219 SER A O 1
ATOM 1767 N N . ALA A 1 220 ? 12.948 -8.994 73.130 1.00 71.19 220 ALA A N 1
ATOM 1768 C CA . ALA A 1 220 ? 13.994 -8.282 72.389 1.00 71.19 220 ALA A CA 1
ATOM 1769 C C . ALA A 1 220 ? 15.124 -7.767 73.305 1.00 71.19 220 ALA A C 1
ATOM 1771 O O . ALA A 1 220 ? 16.302 -7.911 72.979 1.00 71.19 220 ALA A O 1
ATOM 1772 N N . VAL A 1 221 ? 14.786 -7.237 74.486 1.00 70.25 221 VAL A N 1
ATOM 1773 C CA . VAL A 1 221 ? 15.763 -6.804 75.505 1.00 70.25 221 VAL A CA 1
ATOM 1774 C C . VAL A 1 221 ? 16.493 -7.992 76.148 1.00 70.25 221 VAL A C 1
ATOM 1776 O O . VAL A 1 221 ? 17.658 -7.876 76.525 1.00 70.25 221 VAL A O 1
ATOM 1779 N N . ARG A 1 222 ? 15.840 -9.153 76.279 1.00 61.62 222 ARG A N 1
ATOM 1780 C CA . ARG A 1 222 ? 16.466 -10.375 76.808 1.00 61.62 222 ARG A CA 1
ATOM 1781 C C . ARG A 1 222 ? 17.455 -10.980 75.805 1.00 61.62 222 ARG A C 1
ATOM 1783 O O . ARG A 1 222 ? 18.534 -11.392 76.218 1.00 61.62 222 ARG A O 1
ATOM 1790 N N . PHE A 1 223 ? 17.140 -10.959 74.508 1.00 56.94 223 PHE A N 1
ATOM 1791 C CA . PHE A 1 223 ? 18.059 -11.374 73.439 1.00 56.94 223 PHE A CA 1
ATOM 1792 C C . PHE A 1 223 ? 19.276 -10.444 73.300 1.00 56.94 223 PHE A C 1
ATOM 1794 O O . PHE A 1 223 ? 20.363 -10.925 72.994 1.00 56.94 223 PHE A O 1
ATOM 1801 N N . SER A 1 224 ? 19.146 -9.143 73.585 1.00 54.19 224 SER A N 1
ATOM 1802 C CA . SER A 1 224 ? 20.280 -8.203 73.553 1.00 54.19 224 SER A CA 1
ATOM 1803 C C . SER A 1 224 ? 21.158 -8.219 74.814 1.00 54.19 224 SER A C 1
ATOM 1805 O O . SER A 1 224 ? 22.259 -7.673 74.795 1.00 54.19 224 SER A O 1
ATOM 1807 N N . LYS A 1 225 ? 20.706 -8.864 75.902 1.00 54.78 225 LYS A N 1
ATOM 1808 C CA . LYS A 1 225 ? 21.432 -8.981 77.181 1.00 54.78 225 LYS A CA 1
ATOM 1809 C C . LYS A 1 225 ? 22.137 -10.320 77.408 1.00 54.78 225 LYS A C 1
ATOM 1811 O O . LYS A 1 225 ? 22.685 -10.488 78.492 1.00 54.78 225 LYS A O 1
ATOM 1816 N N . VAL A 1 226 ? 22.170 -11.246 76.443 1.00 44.59 226 VAL A N 1
ATOM 1817 C CA . VAL A 1 226 ? 23.048 -12.433 76.513 1.00 44.59 226 VAL A CA 1
ATOM 1818 C C . VAL A 1 226 ? 24.451 -12.036 76.026 1.00 44.59 226 VAL A C 1
ATOM 1820 O O . VAL A 1 226 ? 24.643 -11.884 74.819 1.00 44.59 226 VAL A O 1
ATOM 1823 N N . PRO A 1 227 ? 25.456 -11.863 76.909 1.00 42.91 227 PRO A N 1
ATOM 1824 C CA . PRO A 1 227 ? 26.834 -11.634 76.497 1.00 42.91 227 PRO A CA 1
ATOM 1825 C C . PRO A 1 227 ? 27.431 -12.995 76.122 1.00 42.91 227 PRO A C 1
ATOM 1827 O O . PRO A 1 227 ? 27.345 -13.956 76.886 1.00 42.91 227 PRO A O 1
ATOM 1830 N N . GLY A 1 228 ? 27.986 -13.095 74.917 1.00 43.00 228 GLY A N 1
ATOM 1831 C CA . GLY A 1 228 ? 28.359 -14.368 74.309 1.00 43.00 228 GLY A CA 1
ATOM 1832 C C . GLY A 1 228 ? 29.350 -15.228 75.100 1.00 43.00 228 GLY A C 1
ATOM 1833 O O . GLY A 1 228 ? 30.258 -14.725 75.758 1.00 43.00 228 GLY A O 1
ATOM 1834 N N . ARG A 1 229 ? 29.246 -16.549 74.901 1.00 37.66 229 ARG A N 1
ATOM 1835 C CA . ARG A 1 229 ? 30.409 -17.438 74.791 1.00 37.66 229 ARG A CA 1
ATOM 1836 C C . ARG A 1 229 ? 30.183 -18.522 73.729 1.00 37.66 229 ARG A C 1
ATOM 1838 O O . ARG A 1 229 ? 29.419 -19.451 73.932 1.00 37.66 229 ARG A O 1
ATOM 1845 N N . ILE A 1 230 ? 30.968 -18.361 72.661 1.00 42.75 230 ILE A N 1
ATOM 1846 C CA . ILE A 1 230 ? 31.756 -19.382 71.954 1.00 42.75 230 ILE A CA 1
ATOM 1847 C C . ILE A 1 230 ? 30.994 -20.343 71.022 1.00 42.75 230 ILE A C 1
ATOM 1849 O O . ILE A 1 230 ? 30.398 -21.332 71.431 1.00 42.75 230 ILE A O 1
ATOM 1853 N N . LEU A 1 231 ? 31.163 -20.057 69.725 1.00 42.88 231 LEU A N 1
ATOM 1854 C CA . LEU A 1 231 ? 31.150 -21.006 68.612 1.00 42.88 231 LEU A CA 1
ATOM 1855 C C . LEU A 1 231 ? 32.068 -22.203 68.899 1.00 42.88 231 LEU A C 1
ATOM 1857 O O . LEU A 1 231 ? 33.269 -22.018 69.082 1.00 42.88 231 LEU A O 1
ATOM 1861 N N . TRP A 1 232 ? 31.528 -23.414 68.789 1.00 40.97 232 TRP A N 1
ATOM 1862 C CA . TRP A 1 232 ? 32.284 -24.562 68.294 1.00 40.97 232 TRP A CA 1
ATOM 1863 C C . TRP A 1 232 ? 31.503 -25.203 67.151 1.00 40.97 232 TRP A C 1
ATOM 1865 O O . TRP A 1 232 ? 30.416 -25.744 67.334 1.00 40.97 232 TRP A O 1
ATOM 1875 N N . TYR A 1 233 ? 32.084 -25.085 65.959 1.00 43.75 233 TYR A N 1
ATOM 1876 C CA . TYR A 1 233 ? 31.814 -25.942 64.815 1.00 43.75 233 TYR A CA 1
ATOM 1877 C C . TYR A 1 233 ? 32.040 -27.405 65.217 1.00 43.75 233 TYR A C 1
ATOM 1879 O O . TYR A 1 233 ? 33.103 -27.727 65.742 1.00 43.75 233 TYR A O 1
ATOM 1887 N N . PHE A 1 234 ? 31.105 -28.291 64.878 1.00 44.81 234 PHE A N 1
ATOM 1888 C CA . PHE A 1 234 ? 31.425 -29.689 64.609 1.00 44.81 234 PHE A CA 1
ATOM 1889 C C . PHE A 1 234 ? 30.711 -30.117 63.330 1.00 44.81 234 PHE A C 1
ATOM 1891 O O . PHE A 1 234 ? 29.489 -30.182 63.250 1.00 44.81 234 PHE A O 1
ATOM 1898 N N . ASN A 1 235 ? 31.540 -30.325 62.317 1.00 41.00 235 ASN A N 1
ATOM 1899 C CA . ASN A 1 235 ? 31.230 -30.870 61.012 1.00 41.00 235 ASN A CA 1
ATOM 1900 C C . ASN A 1 235 ? 31.522 -32.376 61.096 1.00 41.00 235 ASN A C 1
ATOM 1902 O O . ASN A 1 235 ? 32.614 -32.713 61.550 1.00 41.00 235 ASN A O 1
ATOM 1906 N N . TYR A 1 236 ? 30.599 -33.255 60.697 1.00 40.00 236 TYR A N 1
ATOM 1907 C CA . TYR A 1 236 ? 30.937 -34.625 60.291 1.00 40.00 236 TYR A CA 1
ATOM 1908 C C . TYR A 1 236 ? 29.852 -35.219 59.377 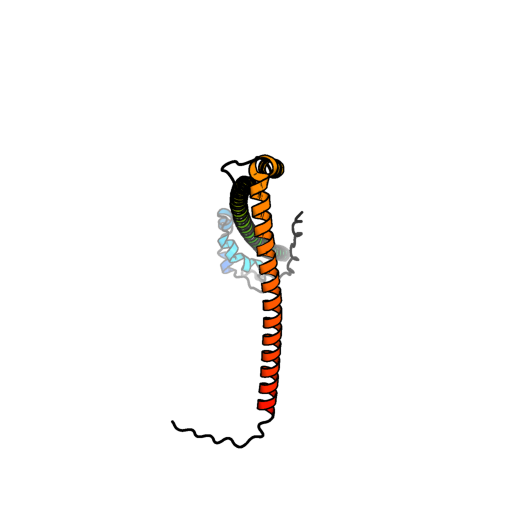1.00 40.00 236 TYR A C 1
ATOM 1910 O O . TYR A 1 236 ? 28.729 -35.457 59.822 1.00 40.00 236 TYR A O 1
ATOM 1918 N N . ASN A 1 237 ? 30.307 -35.507 58.149 1.00 37.97 237 ASN A N 1
ATOM 1919 C CA . ASN A 1 237 ? 29.715 -36.206 56.996 1.00 37.97 237 ASN A CA 1
ATOM 1920 C C . ASN A 1 237 ? 28.699 -35.457 56.131 1.00 37.97 237 ASN A C 1
ATOM 1922 O O . ASN A 1 237 ? 27.511 -35.375 56.506 1.00 37.97 237 ASN A O 1
#

Foldseek 3Di:
DDDDPPDCPDPQPDDDDDAQDAAAPPVLVVVDDVVCCVVVVVVVSCVVCLCRQLRHDQQCDADPPPRHGDDPVVVVVSPVVSVVSVVVVSVVVSVVVVVVVVVVVVVVVVVVVVVVVVVVVVVVVVVVVVVVVVVVVVVVVVVVVVVVQQVVQAAPVDGDGDPHPVVSVVCCVVPVVPVVVVVVVVVVVVVVVVVVVVVVVVVVVVVVVVVVVVVVVVVVVVVVPDDDDDDDDDDDD

InterPro domains:
  IPR013087 Zinc finger C2H2-type [PS00028] (155-176)
  IPR013087 Zinc finger C2H2-type [PS50157] (153-181)
  IPR032714 Cilium assembly protein DZIP1, N-terminal [PF13815] (15-135)
  IPR051241 DZIP and RILPL [PTHR21502] (14-218)

Secondary structure (DSSP, 8-state):
--PPP----PPPPP--PPP--BPP-HHHHHT--HHHHHHHT-HHHHHHHHHHHHHB--TT-B-TTT-PBPPHHHHHHHHHHHHHHHHHHHHHHHHHHHHHHHHHHHHHHHHHHHHHHHHHHHHHHHHHHHHHHHHHHHHHHHHHHHHHHHHHTB-SSSS-B-SSHHHHHHHHHHHSHHHHHHHHHHHHHHHHHHHHHHHHHHHHHHHHHHHHHHHHHHHHHHHHT------------

Sequence (237 aa):
ACAPPSAASGPLPFFQFRPRLESVDWRRLSAIDVDKVAGAVDVLTLQENIMNITFCKLEDEKCPHCQSGVDPVLLKLIRLAQFTIEYLLHSQEFLTSQLHTLEERLRLSHCDGEQSKKLLTKQAGEIKTLKEECKRRKKMISTQQLMIEAKANQCHFCDKAFMNQAFLQSHIQRRHAEENSRFEYQKNAQTEKLRSEIVVLKEELQLTRSELEAAHHASAVRFSKVPGRILWYFNYN

Radius of gyration: 52.32 Å; chains: 1; bounding box: 94×52×125 Å